Protein AF-L1J1X3-F1 (afdb_monomer_lite)

Sequence (248 aa):
MASVHILGHIYGARGVGSIWTNYLLRAGGGQALWCRWEIVVEDNLRWTKEHGTIYEDGEMLRDQHGNAALSEVGQTQCCECSPGGLAVWSHPVDVKYRTTSLTGWPSMLFEVWSQDGGGRNEIVGYAVCHIPAAPGFHEIEVPIWRPLASQGERGWWRRMSKSLSGWFLGIWPRLNDDGSSATRTFTTAAKNVLYNPINFTKERSAIETVGTGSLMVKLSVITRGFDKYGPGTNLAVEEAWRKQQGEL

Structure (mmCIF, N/CA/C/O backbone):
data_AF-L1J1X3-F1
#
_entry.id   AF-L1J1X3-F1
#
loop_
_atom_site.group_PDB
_atom_site.id
_atom_site.type_symbol
_atom_site.label_atom_id
_atom_site.label_alt_id
_atom_site.label_comp_id
_atom_site.label_asym_id
_atom_site.label_entity_id
_atom_site.label_seq_id
_atom_site.pdbx_PDB_ins_code
_atom_site.Cartn_x
_atom_site.Cartn_y
_atom_site.Cartn_z
_atom_site.occupancy
_atom_site.B_iso_or_equiv
_atom_site.auth_seq_id
_atom_site.auth_comp_id
_atom_site.auth_asym_id
_atom_site.auth_atom_id
_atom_site.pdbx_PDB_model_num
ATOM 1 N N . MET A 1 1 ? -12.830 -0.668 23.744 1.00 70.31 1 MET A N 1
ATOM 2 C CA . MET A 1 1 ? -12.079 0.030 22.683 1.00 70.31 1 MET A CA 1
ATOM 3 C C . MET A 1 1 ? -12.192 -0.786 21.413 1.00 70.31 1 MET A C 1
ATOM 5 O O . MET A 1 1 ? -12.218 -2.008 21.532 1.00 70.31 1 MET A O 1
ATOM 9 N N . ALA A 1 2 ? -12.326 -0.144 20.255 1.00 83.12 2 ALA A N 1
ATOM 10 C CA . ALA A 1 2 ? -12.330 -0.854 18.981 1.00 83.12 2 ALA A CA 1
ATOM 11 C C . ALA A 1 2 ? -10.892 -1.184 18.555 1.00 83.12 2 ALA A C 1
ATOM 13 O O . ALA A 1 2 ? -9.953 -0.478 18.925 1.00 83.12 2 ALA A O 1
ATOM 14 N N . SER A 1 3 ? -10.705 -2.266 17.804 1.00 85.75 3 SER A N 1
ATOM 15 C CA . SER A 1 3 ? -9.396 -2.646 17.263 1.00 85.75 3 SER A CA 1
ATOM 16 C C . SER A 1 3 ? -9.518 -3.302 15.899 1.00 85.75 3 SER A C 1
ATOM 18 O O . SER A 1 3 ? -10.388 -4.157 15.711 1.00 85.75 3 SER A O 1
ATOM 20 N N . VAL A 1 4 ? -8.626 -2.944 14.983 1.00 88.38 4 VAL A N 1
ATOM 21 C CA . VAL A 1 4 ? -8.496 -3.543 13.654 1.00 88.38 4 VAL A CA 1
ATOM 22 C C . VAL A 1 4 ? -7.208 -4.343 13.626 1.00 88.38 4 VAL A C 1
ATOM 24 O O . VAL A 1 4 ? -6.146 -3.823 13.961 1.00 88.38 4 VAL A O 1
ATOM 27 N N . HIS A 1 5 ? -7.295 -5.599 13.221 1.00 89.00 5 HIS A N 1
ATOM 28 C CA . HIS A 1 5 ? -6.140 -6.432 12.930 1.00 89.00 5 HIS A CA 1
ATOM 29 C C . HIS A 1 5 ? -6.108 -6.694 11.429 1.00 89.00 5 HIS A C 1
ATOM 31 O O . HIS A 1 5 ? -7.090 -7.164 10.855 1.00 89.00 5 HIS A O 1
ATOM 37 N N . ILE A 1 6 ? -5.003 -6.316 10.803 1.00 90.75 6 ILE A N 1
ATOM 38 C CA . ILE A 1 6 ? -4.759 -6.425 9.372 1.00 90.75 6 ILE A CA 1
ATOM 39 C C . ILE A 1 6 ? -3.721 -7.519 9.200 1.00 90.75 6 ILE A C 1
ATOM 41 O O . ILE A 1 6 ? -2.575 -7.353 9.609 1.00 90.75 6 ILE A O 1
ATOM 45 N N . LEU A 1 7 ? -4.140 -8.628 8.610 1.00 90.38 7 LEU A N 1
ATOM 46 C CA . LEU A 1 7 ? -3.295 -9.769 8.291 1.00 90.38 7 LEU A CA 1
ATOM 47 C C . LEU A 1 7 ? -3.269 -9.956 6.783 1.00 90.38 7 LEU A C 1
ATOM 49 O O . LEU A 1 7 ? -4.232 -9.609 6.108 1.00 90.38 7 LEU A O 1
ATOM 53 N N . GLY A 1 8 ? -2.225 -10.557 6.235 1.00 90.94 8 GLY A N 1
ATOM 54 C CA . GLY A 1 8 ? -2.221 -10.931 4.830 1.00 90.94 8 GLY A CA 1
ATOM 55 C C . GLY A 1 8 ? -0.843 -10.898 4.213 1.00 90.94 8 GLY A C 1
ATOM 56 O O . GLY A 1 8 ? 0.162 -11.140 4.878 1.00 90.94 8 GLY A O 1
ATOM 57 N N . HIS A 1 9 ? -0.810 -10.633 2.915 1.00 92.31 9 HIS A N 1
ATOM 58 C CA . HIS A 1 9 ? 0.432 -10.497 2.183 1.00 92.31 9 HIS A CA 1
ATOM 59 C C . HIS A 1 9 ? 0.280 -9.608 0.949 1.00 92.31 9 HIS A C 1
ATOM 61 O O . HIS A 1 9 ? -0.766 -9.551 0.295 1.00 92.31 9 HIS A O 1
ATOM 67 N N . ILE A 1 10 ? 1.379 -8.953 0.595 1.00 94.19 10 ILE A N 1
ATOM 68 C CA . ILE A 1 10 ? 1.552 -8.284 -0.689 1.00 94.19 10 ILE A CA 1
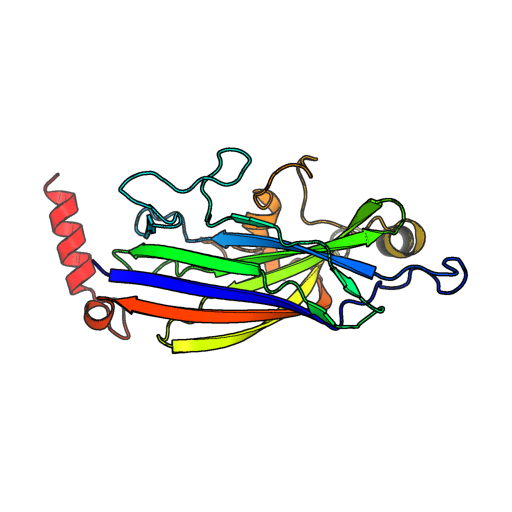ATOM 69 C C . ILE A 1 10 ? 1.966 -9.372 -1.678 1.00 94.19 10 ILE A C 1
ATOM 71 O O . ILE A 1 10 ? 3.090 -9.876 -1.632 1.00 94.19 10 ILE A O 1
ATOM 75 N N . TYR A 1 11 ? 1.029 -9.785 -2.530 1.00 94.50 11 TYR A N 1
ATOM 76 C CA . TYR A 1 11 ? 1.219 -10.921 -3.429 1.00 94.50 11 TYR A CA 1
ATOM 77 C C . TYR A 1 11 ? 2.249 -10.607 -4.510 1.00 94.50 11 TYR A C 1
ATOM 79 O O . TYR A 1 11 ? 3.182 -11.383 -4.716 1.00 94.50 11 TYR A O 1
ATOM 87 N N . GLY A 1 12 ? 2.121 -9.451 -5.158 1.00 93.50 12 GLY A N 1
ATOM 88 C CA . GLY A 1 12 ? 2.991 -9.099 -6.270 1.00 93.50 12 GLY A CA 1
ATOM 89 C C . GLY A 1 12 ? 2.513 -7.902 -7.074 1.00 93.50 12 GLY A C 1
ATOM 90 O O . GLY A 1 12 ? 1.504 -7.282 -6.742 1.00 93.50 12 GLY A O 1
ATOM 91 N N . ALA A 1 13 ? 3.216 -7.609 -8.163 1.00 92.06 13 ALA A N 1
ATOM 92 C CA . ALA A 1 13 ? 2.837 -6.585 -9.132 1.00 92.06 13 ALA A CA 1
ATOM 93 C C . ALA A 1 13 ? 2.824 -7.166 -10.549 1.00 92.06 13 ALA A C 1
ATOM 95 O O . ALA A 1 13 ? 3.666 -7.994 -10.894 1.00 92.06 13 ALA A O 1
ATOM 96 N N . ARG A 1 14 ? 1.862 -6.734 -11.369 1.00 89.81 14 ARG A N 1
ATOM 97 C CA . ARG A 1 14 ? 1.662 -7.192 -12.752 1.00 89.81 14 ARG A CA 1
ATOM 98 C C . ARG A 1 14 ? 1.452 -6.024 -13.701 1.00 89.81 14 ARG A C 1
ATOM 100 O O . ARG A 1 14 ? 1.046 -4.937 -13.284 1.00 89.81 14 ARG A O 1
ATOM 107 N N . GLY A 1 15 ? 1.696 -6.254 -14.991 1.00 81.00 15 GLY A N 1
ATOM 108 C CA . GLY A 1 15 ? 1.529 -5.219 -16.017 1.00 81.00 15 GLY A CA 1
ATOM 109 C C . GLY A 1 15 ? 2.501 -4.049 -15.855 1.00 81.00 15 GLY A C 1
ATOM 110 O O . GLY A 1 15 ? 2.394 -3.064 -16.574 1.00 81.00 15 GLY A O 1
ATOM 111 N N . VAL A 1 16 ? 3.455 -4.181 -14.930 1.00 73.00 16 VAL A N 1
ATOM 112 C CA . VAL A 1 16 ? 4.576 -3.277 -14.737 1.00 73.00 16 VAL A CA 1
ATOM 113 C C . VAL A 1 16 ? 5.605 -3.636 -15.799 1.00 73.00 16 VAL A C 1
ATOM 115 O O . VAL A 1 16 ? 6.433 -4.524 -15.623 1.00 73.00 16 VAL A O 1
ATOM 118 N N . GLY A 1 17 ? 5.479 -3.008 -16.961 1.00 60.19 17 GLY A N 1
ATOM 119 C CA . GLY A 1 17 ? 6.517 -3.035 -17.982 1.00 60.19 17 GLY A CA 1
ATOM 120 C C . GLY A 1 17 ? 7.437 -1.840 -17.791 1.00 60.19 17 GLY A C 1
ATOM 121 O O . GLY A 1 17 ? 6.960 -0.737 -17.513 1.00 60.19 17 GLY A O 1
ATOM 122 N N . SER A 1 18 ? 8.749 -2.024 -17.968 1.00 52.31 18 SER A N 1
ATOM 123 C CA . SER A 1 18 ? 9.609 -0.876 -18.248 1.00 52.31 18 SER A CA 1
ATOM 124 C C . SER A 1 18 ? 8.990 -0.134 -19.435 1.00 52.31 18 SER A C 1
ATOM 126 O O . SER A 1 18 ? 8.735 -0.701 -20.501 1.00 52.31 18 SER A O 1
ATOM 128 N N . ILE A 1 19 ? 8.655 1.136 -19.231 1.00 50.12 19 ILE A N 1
ATOM 129 C CA . ILE A 1 19 ? 8.256 2.019 -20.320 1.00 50.12 19 ILE A CA 1
ATOM 130 C C . ILE A 1 19 ? 9.569 2.335 -21.058 1.00 50.12 19 ILE A C 1
ATOM 132 O O . ILE A 1 19 ? 10.177 3.380 -20.862 1.00 50.12 19 ILE A O 1
ATOM 136 N N . TRP A 1 20 ? 9.994 1.373 -21.888 1.00 49.28 20 TRP A N 1
ATOM 137 C CA . TRP A 1 20 ? 10.947 1.496 -22.995 1.00 49.28 20 TRP A CA 1
ATOM 138 C C . TRP A 1 20 ? 12.454 1.569 -22.694 1.00 49.28 20 TRP A C 1
ATOM 140 O O . TRP A 1 20 ? 13.165 2.324 -23.358 1.00 49.28 20 TRP A O 1
ATOM 150 N N . THR A 1 21 ? 13.009 0.706 -21.835 1.00 44.12 21 THR A N 1
ATOM 151 C CA . THR A 1 21 ? 14.427 0.327 -22.023 1.00 44.12 21 THR A CA 1
ATOM 152 C C . THR A 1 21 ? 14.524 -0.602 -23.233 1.00 44.12 21 THR A C 1
ATOM 154 O O . THR A 1 21 ? 14.168 -1.773 -23.174 1.00 44.12 21 THR A O 1
ATOM 157 N N . ASN A 1 22 ? 14.932 -0.029 -24.367 1.00 36.94 22 ASN A N 1
ATOM 158 C CA . ASN A 1 22 ? 15.085 -0.673 -25.670 1.00 36.94 22 ASN A CA 1
ATOM 159 C C . ASN A 1 22 ? 15.497 -2.157 -25.609 1.00 36.94 22 ASN A C 1
ATOM 161 O O . ASN A 1 22 ? 16.601 -2.494 -25.176 1.00 36.94 22 ASN A O 1
ATOM 165 N N . TYR A 1 23 ? 14.665 -2.999 -26.229 1.00 40.75 23 TYR A N 1
ATOM 166 C CA . TYR A 1 23 ? 14.980 -4.362 -26.681 1.00 40.75 23 TYR A CA 1
ATOM 167 C C . TYR A 1 23 ? 16.297 -4.464 -27.482 1.00 40.75 23 TYR A C 1
ATOM 169 O O . TYR A 1 23 ? 16.833 -5.553 -27.652 1.00 40.75 23 TYR A O 1
ATOM 177 N N . LEU A 1 24 ? 16.835 -3.342 -27.973 1.00 42.41 24 LEU A N 1
ATOM 178 C CA . LEU A 1 24 ? 18.033 -3.292 -28.812 1.00 42.41 24 LEU A CA 1
ATOM 179 C C . LEU A 1 24 ? 19.366 -3.243 -28.040 1.00 42.41 24 LEU A C 1
ATOM 181 O O . LEU A 1 24 ? 20.402 -3.453 -28.660 1.00 42.41 24 LEU A O 1
ATOM 185 N N . LEU A 1 25 ? 19.378 -2.989 -26.721 1.00 42.66 25 LEU A N 1
ATOM 186 C CA . LEU A 1 25 ? 20.628 -2.893 -25.934 1.00 42.66 25 LEU A CA 1
ATOM 187 C C . LEU A 1 25 ? 20.716 -3.844 -24.730 1.00 42.66 25 LEU A C 1
ATOM 189 O O . LEU A 1 25 ? 21.766 -3.918 -24.096 1.00 42.66 25 LEU A O 1
ATOM 193 N N . ARG A 1 26 ? 19.663 -4.612 -24.426 1.00 43.22 26 ARG A N 1
ATOM 194 C CA . ARG A 1 26 ? 19.716 -5.691 -23.428 1.00 43.22 26 ARG A CA 1
ATOM 195 C C . ARG A 1 26 ? 19.506 -7.045 -24.087 1.00 43.22 26 ARG A C 1
ATOM 197 O O . ARG A 1 26 ? 18.415 -7.607 -24.082 1.00 43.22 26 ARG A O 1
ATOM 204 N N . ALA A 1 27 ? 20.588 -7.582 -24.636 1.00 32.12 27 ALA A N 1
ATOM 205 C CA . ALA A 1 27 ? 20.709 -9.017 -24.833 1.00 32.12 27 ALA A CA 1
ATOM 206 C C . ALA A 1 27 ? 20.763 -9.683 -23.441 1.00 32.12 27 ALA A C 1
ATOM 208 O O . ALA A 1 27 ? 21.828 -9.792 -22.843 1.00 32.12 27 ALA A O 1
ATOM 209 N N . GLY A 1 28 ? 19.596 -10.057 -22.908 1.00 40.06 28 GLY A N 1
ATOM 210 C CA . GLY A 1 28 ? 19.438 -10.729 -21.614 1.00 40.06 28 GLY A CA 1
ATOM 211 C C . GLY A 1 28 ? 19.255 -9.774 -20.427 1.00 40.06 28 GLY A C 1
ATOM 212 O O . GLY A 1 28 ? 20.037 -8.851 -20.224 1.00 40.06 28 GLY A O 1
ATOM 213 N N . GLY A 1 29 ? 18.216 -9.993 -19.623 1.00 41.66 29 GLY A N 1
ATOM 214 C CA . GLY A 1 29 ? 18.034 -9.316 -18.335 1.00 41.66 29 GLY A CA 1
ATOM 215 C C . GLY A 1 29 ? 16.564 -9.065 -18.044 1.00 41.66 29 GLY A C 1
ATOM 216 O O . GLY A 1 29 ? 15.974 -8.155 -18.631 1.00 41.66 29 GLY A O 1
ATOM 217 N N . GLY A 1 30 ? 15.974 -9.875 -17.166 1.00 52.03 30 GLY A N 1
ATOM 218 C CA . GLY A 1 30 ? 14.625 -9.653 -16.670 1.00 52.03 30 GLY A CA 1
ATOM 219 C C . GLY A 1 30 ? 14.506 -8.326 -15.921 1.00 52.03 30 GLY A C 1
ATOM 220 O O . GLY A 1 30 ? 15.487 -7.631 -15.641 1.00 52.03 30 GLY A O 1
ATOM 221 N N . GLN A 1 31 ? 13.267 -7.944 -15.628 1.00 71.31 31 GLN A N 1
ATOM 222 C CA . GLN A 1 31 ? 12.976 -6.798 -14.780 1.00 71.31 31 GLN A CA 1
ATOM 223 C C . GLN A 1 31 ? 12.843 -7.309 -13.348 1.00 71.31 31 GLN A C 1
ATOM 225 O O . GLN A 1 31 ? 11.923 -8.071 -13.049 1.00 71.31 31 GLN A O 1
ATOM 230 N N . ALA A 1 32 ? 13.767 -6.925 -12.468 1.00 84.50 32 ALA A N 1
ATOM 231 C CA . ALA A 1 32 ? 13.687 -7.297 -11.065 1.00 84.50 32 ALA A CA 1
ATOM 232 C C . ALA A 1 32 ? 12.857 -6.254 -10.313 1.00 84.50 32 ALA A C 1
ATOM 234 O O . ALA A 1 32 ? 13.219 -5.085 -10.269 1.00 84.50 32 ALA A O 1
ATOM 235 N N . LEU A 1 33 ? 11.707 -6.643 -9.775 1.00 90.00 33 LEU A N 1
ATOM 236 C CA . LEU A 1 33 ? 10.790 -5.740 -9.089 1.00 90.00 33 LEU A CA 1
ATOM 237 C C . LEU A 1 33 ? 10.832 -5.965 -7.582 1.00 90.00 33 LEU A C 1
ATOM 239 O O . LEU A 1 33 ? 10.889 -7.102 -7.109 1.00 90.00 33 LEU A O 1
ATOM 243 N N . TRP A 1 34 ? 10.726 -4.880 -6.828 1.00 91.69 34 TRP A N 1
ATOM 244 C CA . TRP A 1 34 ? 10.510 -4.895 -5.385 1.00 91.69 34 TRP A CA 1
ATOM 245 C C . TRP A 1 34 ? 9.583 -3.750 -4.980 1.00 91.69 34 TRP A C 1
ATOM 247 O O . TRP A 1 34 ? 9.359 -2.808 -5.740 1.00 91.69 34 TRP A O 1
ATOM 257 N N . CYS A 1 35 ? 9.011 -3.836 -3.785 1.00 90.88 35 CYS A N 1
ATOM 258 C CA . CYS A 1 35 ? 8.081 -2.847 -3.269 1.00 90.88 35 CYS A CA 1
ATOM 259 C C . CYS A 1 35 ? 8.469 -2.431 -1.859 1.00 90.88 35 CYS A C 1
ATOM 261 O O . CYS A 1 35 ? 8.765 -3.264 -1.002 1.00 90.88 35 CYS A O 1
ATOM 263 N N . ARG A 1 36 ? 8.411 -1.129 -1.607 1.00 90.06 36 ARG A N 1
ATOM 264 C CA . ARG A 1 36 ? 8.345 -0.562 -0.264 1.00 90.06 36 ARG A CA 1
ATOM 265 C C . ARG A 1 36 ? 6.889 -0.296 0.081 1.00 90.06 36 ARG A C 1
ATOM 267 O O . ARG A 1 36 ? 6.108 0.069 -0.797 1.00 90.06 36 ARG A O 1
ATOM 274 N N . TRP A 1 37 ? 6.516 -0.506 1.332 1.00 90.38 37 TRP A N 1
ATOM 275 C CA . TRP A 1 37 ? 5.146 -0.315 1.780 1.00 90.38 37 TRP A CA 1
ATOM 276 C C . TRP A 1 37 ? 5.090 0.283 3.180 1.00 90.38 37 TRP A C 1
ATOM 278 O O . TRP A 1 37 ? 5.996 0.088 3.989 1.00 90.38 37 TRP A O 1
ATOM 288 N N . GLU A 1 38 ? 4.026 1.036 3.437 1.00 88.19 38 GLU A N 1
ATOM 289 C CA . GLU A 1 38 ? 3.754 1.677 4.719 1.00 88.19 38 GLU A CA 1
ATOM 290 C C . GLU A 1 38 ? 2.247 1.724 4.956 1.00 88.19 38 GLU A C 1
ATOM 292 O O . GLU A 1 38 ? 1.484 2.078 4.057 1.00 88.19 38 GLU A O 1
ATOM 297 N N . ILE A 1 39 ? 1.805 1.382 6.163 1.00 88.38 39 ILE A N 1
ATOM 298 C CA . ILE A 1 39 ? 0.437 1.620 6.613 1.00 88.38 39 ILE A CA 1
ATOM 299 C C . ILE A 1 39 ? 0.413 2.952 7.340 1.00 88.38 39 ILE A C 1
ATOM 301 O O . ILE A 1 39 ? 1.133 3.166 8.312 1.00 88.38 39 ILE A O 1
ATOM 305 N N . VAL A 1 40 ? -0.434 3.848 6.855 1.00 85.31 40 VAL A N 1
ATOM 306 C CA . VAL A 1 40 ? -0.610 5.181 7.409 1.00 85.31 40 VAL A CA 1
ATOM 307 C C . VAL A 1 40 ? -2.007 5.292 7.987 1.00 85.31 40 VAL A C 1
ATOM 309 O O . VAL A 1 40 ? -2.997 4.846 7.400 1.00 85.31 40 VAL A O 1
ATOM 312 N N . VAL A 1 41 ? -2.061 5.915 9.153 1.00 83.75 41 VAL A N 1
ATOM 313 C CA . VAL A 1 41 ? -3.281 6.263 9.864 1.00 83.75 41 VAL A CA 1
ATOM 314 C C . VAL A 1 41 ? -3.244 7.767 10.115 1.00 83.75 41 VAL A C 1
ATOM 316 O O . VAL A 1 41 ? -2.162 8.348 10.218 1.00 83.75 41 VAL A O 1
ATOM 319 N N . GLU A 1 42 ? -4.403 8.417 10.155 1.00 75.88 42 GLU A N 1
ATOM 320 C CA . GLU A 1 42 ? -4.469 9.860 10.397 1.00 75.88 42 GLU A CA 1
ATOM 321 C C . GLU A 1 42 ? -3.903 10.203 11.781 1.00 75.88 42 GLU A C 1
ATOM 323 O O . GLU A 1 42 ? -4.276 9.586 12.782 1.00 75.88 42 GLU A O 1
ATOM 328 N N . ASP A 1 43 ? -3.034 11.215 11.842 1.00 65.31 43 ASP A N 1
ATOM 329 C CA . ASP A 1 43 ? -2.383 11.669 13.075 1.00 65.31 43 ASP A CA 1
ATOM 330 C C . ASP A 1 43 ? -3.328 12.541 13.920 1.00 65.31 43 ASP A C 1
ATOM 332 O O . ASP A 1 43 ? -3.173 13.752 14.061 1.00 65.31 43 ASP A O 1
ATOM 336 N N . ASN A 1 44 ? -4.391 11.916 14.424 1.00 64.50 44 ASN A N 1
ATOM 337 C CA . ASN A 1 44 ? -5.419 12.551 15.248 1.00 64.50 44 ASN A CA 1
ATOM 338 C C . ASN A 1 44 ? -5.380 12.078 16.714 1.00 64.50 44 ASN A C 1
ATOM 340 O O . ASN A 1 44 ? -6.312 12.359 17.468 1.00 64.50 44 ASN A O 1
ATOM 344 N N . LEU A 1 45 ? -4.333 11.340 17.114 1.00 64.94 45 LEU A N 1
ATOM 345 C CA . LEU A 1 45 ? -4.174 10.682 18.425 1.00 64.94 45 LEU A CA 1
ATOM 346 C C . LEU A 1 45 ? -5.299 9.691 18.800 1.00 64.94 45 LEU A C 1
ATOM 348 O O . LEU A 1 45 ? -5.348 9.206 19.930 1.00 64.94 45 LEU A O 1
ATOM 352 N N . ARG A 1 46 ? -6.216 9.368 17.877 1.00 72.69 46 ARG A N 1
ATOM 353 C CA . ARG A 1 46 ? -7.333 8.433 18.125 1.00 72.69 46 ARG A CA 1
ATOM 354 C C . ARG A 1 46 ? -6.947 6.994 17.837 1.00 72.69 46 ARG A C 1
ATOM 356 O O . ARG A 1 46 ? -7.547 6.080 18.403 1.00 72.69 46 ARG A O 1
ATOM 363 N N . TRP A 1 47 ? -5.957 6.811 16.971 1.00 77.56 47 TRP A N 1
ATOM 364 C CA . TRP A 1 47 ? -5.412 5.520 16.599 1.00 77.56 47 TRP A CA 1
ATOM 365 C C . TRP A 1 47 ? -4.111 5.274 17.344 1.00 77.56 47 TRP A C 1
ATOM 367 O O . TRP A 1 47 ? -3.170 6.058 17.271 1.00 77.56 47 TRP A O 1
ATOM 377 N N . THR A 1 48 ? -4.059 4.159 18.058 1.00 77.50 48 THR A N 1
ATOM 378 C CA . THR A 1 48 ? -2.858 3.683 18.728 1.00 77.50 48 THR A CA 1
ATOM 379 C C . THR A 1 48 ? -2.452 2.353 18.122 1.00 77.50 48 THR A C 1
ATOM 381 O O . THR A 1 48 ? -3.256 1.432 17.968 1.00 77.50 48 THR A O 1
ATOM 384 N N . LYS A 1 49 ? -1.181 2.240 17.747 1.00 75.12 49 LYS A N 1
ATOM 385 C CA . LYS A 1 49 ? -0.609 0.962 17.340 1.00 75.12 49 LYS A CA 1
ATOM 386 C C . LYS A 1 49 ? -0.522 0.083 18.575 1.00 75.12 49 LYS A C 1
ATOM 388 O O . LYS A 1 49 ? 0.156 0.428 19.537 1.00 75.12 49 LYS A O 1
ATOM 393 N N . GLU A 1 50 ? -1.235 -1.034 18.557 1.00 69.31 50 GLU A N 1
ATOM 394 C CA . GLU A 1 50 ? -1.182 -1.959 19.679 1.00 69.31 50 GLU A CA 1
ATOM 395 C C . GLU A 1 50 ? -0.025 -2.908 19.499 1.00 69.31 50 GLU A C 1
ATOM 397 O O . GLU A 1 50 ? 0.803 -3.027 20.390 1.00 69.31 50 GLU A O 1
ATOM 402 N N . HIS A 1 51 ? -0.014 -3.647 18.397 1.00 54.06 51 HIS A N 1
ATOM 403 C CA . HIS A 1 51 ? 0.833 -4.816 18.236 1.00 54.06 51 HIS A CA 1
ATOM 404 C C . HIS A 1 51 ? 1.142 -4.950 16.751 1.00 54.06 51 HIS A C 1
ATOM 406 O O . HIS A 1 51 ? 0.251 -5.085 15.921 1.00 54.06 51 HIS A O 1
ATOM 412 N N . GLY A 1 52 ? 2.415 -4.886 16.415 1.00 49.28 52 GLY A N 1
ATOM 413 C CA . GLY A 1 52 ? 2.900 -5.245 15.095 1.00 49.28 52 GLY A CA 1
ATOM 414 C C . GLY A 1 52 ? 4.230 -5.941 15.241 1.00 49.28 52 GLY A C 1
ATOM 415 O O . GLY A 1 52 ? 5.057 -5.739 14.398 1.00 49.28 52 GLY A O 1
ATOM 416 N N . THR A 1 53 ? 4.481 -6.658 16.331 1.00 49.19 53 THR A N 1
ATOM 417 C CA . THR A 1 53 ? 5.664 -7.492 16.548 1.00 49.19 53 THR A CA 1
ATOM 418 C C . THR A 1 53 ? 5.153 -8.752 17.201 1.00 49.19 53 THR A C 1
ATOM 420 O O . THR A 1 53 ? 4.443 -8.670 18.205 1.00 49.19 53 THR A O 1
ATOM 423 N N . ILE A 1 54 ? 5.465 -9.908 16.628 1.00 47.66 54 ILE A N 1
ATOM 424 C CA . ILE A 1 54 ? 5.267 -11.172 17.332 1.00 47.66 54 ILE A CA 1
ATOM 425 C C . ILE A 1 54 ? 6.065 -11.047 18.636 1.00 47.66 54 ILE A C 1
ATOM 427 O O . ILE A 1 54 ? 7.226 -10.643 18.606 1.00 47.66 54 ILE A O 1
ATOM 431 N N . TYR A 1 55 ? 5.425 -11.292 19.773 1.00 48.75 55 TYR A N 1
ATOM 432 C CA . TYR A 1 55 ? 6.129 -11.501 21.030 1.00 48.75 55 TYR A CA 1
ATOM 433 C C . TYR A 1 55 ? 6.148 -13.007 21.255 1.00 48.75 55 TYR A C 1
ATOM 435 O O . TYR A 1 55 ? 5.082 -13.623 21.285 1.00 48.75 55 TYR A O 1
ATOM 443 N N . GLU A 1 56 ? 7.331 -13.591 21.375 1.00 46.72 56 GLU A N 1
ATOM 444 C CA . GLU A 1 56 ? 7.502 -14.976 21.812 1.00 46.72 56 GLU A CA 1
ATOM 445 C C . GLU A 1 56 ? 8.020 -14.902 23.252 1.00 46.72 56 GLU A C 1
ATOM 447 O O . GLU A 1 56 ? 8.974 -14.179 23.529 1.00 46.72 56 GLU A O 1
ATOM 452 N N . ASP A 1 57 ? 7.299 -15.512 24.196 1.00 58.62 57 ASP A N 1
ATOM 453 C CA . ASP A 1 57 ? 7.639 -15.522 25.629 1.00 58.62 57 ASP A CA 1
ATOM 454 C C . ASP A 1 57 ? 7.893 -14.143 26.279 1.00 58.62 57 ASP A C 1
ATOM 456 O O . ASP A 1 57 ? 8.658 -14.000 27.229 1.00 58.62 57 ASP A O 1
ATOM 460 N N . GLY A 1 58 ? 7.202 -13.104 25.798 1.00 54.78 58 GLY A N 1
ATOM 461 C CA . GLY A 1 58 ? 7.308 -11.741 26.336 1.00 54.78 58 GLY A CA 1
ATOM 462 C C . GLY A 1 58 ? 8.474 -10.924 25.772 1.00 54.78 58 GLY A C 1
ATOM 463 O O . GLY A 1 58 ? 8.582 -9.736 26.084 1.00 54.78 58 GLY A O 1
ATOM 464 N N . GLU A 1 59 ? 9.289 -11.499 24.887 1.00 54.62 59 GLU A N 1
ATOM 465 C CA . GLU A 1 59 ? 10.327 -10.781 24.155 1.00 54.62 59 GLU A CA 1
ATOM 466 C C . GLU A 1 59 ? 9.842 -10.380 22.761 1.00 54.62 59 GLU A C 1
ATOM 468 O O . GLU A 1 59 ? 9.177 -11.136 22.055 1.00 54.62 59 GLU A O 1
ATOM 473 N N . MET A 1 60 ? 10.154 -9.145 22.362 1.00 55.81 60 MET A N 1
ATOM 474 C CA . MET A 1 60 ? 9.817 -8.645 21.032 1.00 55.81 60 MET A CA 1
ATOM 475 C C . MET A 1 60 ? 10.635 -9.421 20.003 1.00 55.81 60 MET A C 1
ATOM 477 O O . MET A 1 60 ? 11.862 -9.294 20.003 1.00 55.81 60 MET A O 1
ATOM 481 N N . LEU A 1 61 ? 9.981 -10.163 19.101 1.00 57.75 61 LEU A N 1
ATOM 482 C CA . LEU A 1 61 ? 10.694 -10.776 17.989 1.00 57.75 61 LEU A CA 1
ATOM 483 C C . LEU A 1 61 ? 11.342 -9.666 17.174 1.00 57.75 61 LEU A C 1
ATOM 485 O O . LEU A 1 61 ? 10.692 -8.704 16.739 1.00 57.75 61 LEU A O 1
ATOM 489 N N . ARG A 1 62 ? 12.653 -9.805 17.009 1.00 62.72 62 ARG A N 1
ATOM 490 C CA . ARG A 1 62 ? 13.473 -8.910 16.213 1.00 62.72 62 ARG A CA 1
ATOM 491 C C . ARG A 1 62 ? 13.902 -9.622 14.938 1.00 62.72 62 ARG A C 1
ATOM 493 O O . ARG A 1 62 ? 14.126 -10.829 14.945 1.00 62.72 62 ARG A O 1
ATOM 500 N N . ASP A 1 63 ? 14.009 -8.882 13.841 1.00 60.41 63 ASP A N 1
ATOM 501 C CA . ASP A 1 63 ? 14.705 -9.371 12.658 1.00 60.41 63 ASP A CA 1
ATOM 502 C C . ASP A 1 63 ? 16.183 -9.661 12.998 1.00 60.41 63 ASP A C 1
ATOM 504 O O . ASP A 1 63 ? 16.704 -9.251 14.038 1.00 60.41 63 ASP A O 1
ATOM 508 N N . GLN A 1 64 ? 16.894 -10.339 12.097 1.00 58.53 64 GLN A N 1
ATOM 509 C CA . GLN A 1 64 ? 18.338 -10.602 12.219 1.00 58.53 64 GLN A CA 1
ATOM 510 C C . GLN A 1 64 ? 19.212 -9.333 12.376 1.00 58.53 64 GLN A C 1
ATOM 512 O O . GLN A 1 64 ? 20.407 -9.438 12.630 1.00 58.53 64 GLN A O 1
ATOM 517 N N . HIS A 1 65 ? 18.628 -8.138 12.227 1.00 57.56 65 HIS A N 1
ATOM 518 C CA . HIS A 1 65 ? 19.268 -6.833 12.387 1.00 57.56 65 HIS A CA 1
ATOM 519 C C . HIS A 1 65 ? 18.799 -6.089 13.655 1.00 57.56 65 HIS A C 1
ATOM 521 O O . HIS A 1 65 ? 19.146 -4.923 13.839 1.00 57.56 65 HIS A O 1
ATOM 527 N N . GLY A 1 66 ? 18.016 -6.727 14.533 1.00 59.84 66 GLY A N 1
ATOM 528 C CA . GLY A 1 66 ? 17.557 -6.148 15.794 1.00 59.84 66 GLY A CA 1
ATOM 529 C C . GLY A 1 66 ? 16.326 -5.234 15.699 1.00 59.84 66 GLY A C 1
ATOM 530 O O . GLY A 1 66 ? 15.942 -4.652 16.714 1.00 59.84 66 GLY A O 1
ATOM 531 N N . ASN A 1 67 ? 15.680 -5.095 14.540 1.00 60.44 67 ASN A N 1
ATOM 532 C CA . ASN A 1 67 ? 14.455 -4.299 14.382 1.00 60.44 67 ASN A CA 1
ATOM 533 C C . ASN A 1 67 ? 13.219 -5.120 14.740 1.00 60.44 67 ASN A C 1
ATOM 535 O O . ASN A 1 67 ? 13.248 -6.333 14.622 1.00 60.44 67 ASN A O 1
ATOM 539 N N . ALA A 1 68 ? 12.114 -4.470 15.100 1.00 61.06 68 ALA A N 1
ATOM 540 C CA . ALA A 1 68 ? 10.794 -5.097 15.203 1.00 61.06 68 ALA A CA 1
ATOM 541 C C . ALA A 1 68 ? 10.505 -6.031 14.000 1.00 61.06 68 ALA A C 1
ATOM 543 O O . ALA A 1 68 ? 10.538 -5.577 12.857 1.00 61.06 68 ALA A O 1
ATOM 544 N N . ALA A 1 69 ? 10.265 -7.328 14.252 1.00 53.53 69 ALA A N 1
ATOM 545 C CA . ALA A 1 69 ? 10.132 -8.360 13.208 1.00 53.53 69 ALA A CA 1
ATOM 546 C C . ALA A 1 69 ? 8.934 -8.143 12.274 1.00 53.53 69 ALA A C 1
ATOM 548 O O . ALA A 1 69 ? 8.933 -8.595 11.132 1.00 53.53 69 ALA A O 1
ATOM 549 N N . LEU A 1 70 ? 7.924 -7.432 12.757 1.00 61.84 70 LEU A N 1
ATOM 550 C CA . LEU A 1 70 ? 6.821 -6.926 11.966 1.00 61.84 70 LEU A CA 1
ATOM 551 C C . LEU A 1 70 ? 6.775 -5.410 12.217 1.00 61.84 70 LEU A C 1
ATOM 553 O O . LEU A 1 70 ? 7.228 -4.902 13.246 1.00 61.84 70 LEU A O 1
ATOM 557 N N . SER A 1 71 ? 6.340 -4.642 11.235 1.00 67.69 71 SER A N 1
ATOM 558 C CA . SER A 1 71 ? 6.315 -3.187 11.325 1.00 67.69 71 SER A CA 1
ATOM 559 C C . SER A 1 71 ? 5.220 -2.671 10.405 1.00 67.69 71 SER A C 1
ATOM 561 O O . SER A 1 71 ? 4.785 -3.371 9.497 1.00 67.69 71 SER A O 1
ATOM 563 N N . GLU A 1 72 ? 4.752 -1.448 10.643 1.00 77.06 72 GLU A N 1
ATOM 564 C CA . GLU A 1 72 ? 3.823 -0.793 9.715 1.00 77.06 72 GLU A CA 1
ATOM 565 C C . GLU A 1 72 ? 4.528 -0.289 8.456 1.00 77.06 72 GLU A C 1
ATOM 567 O O . GLU A 1 72 ? 3.860 0.153 7.535 1.00 77.06 72 GLU A O 1
ATOM 572 N N . VAL A 1 73 ? 5.860 -0.380 8.420 1.00 83.50 73 VAL A N 1
ATOM 573 C CA . VAL A 1 73 ? 6.713 -0.115 7.260 1.00 83.50 73 VAL A CA 1
ATOM 574 C C . VAL A 1 73 ? 7.501 -1.366 6.902 1.00 83.50 73 VAL A C 1
ATOM 576 O O . VAL A 1 73 ? 7.993 -2.070 7.787 1.00 83.50 73 VAL A O 1
ATOM 579 N N . GLY A 1 74 ? 7.695 -1.618 5.614 1.00 83.12 74 GLY A N 1
ATOM 580 C CA . GLY A 1 74 ? 8.464 -2.768 5.167 1.00 83.12 74 GLY A CA 1
ATOM 581 C C . GLY A 1 74 ? 8.940 -2.670 3.727 1.00 83.12 74 GLY A C 1
ATOM 582 O O . GLY A 1 74 ? 8.584 -1.769 2.967 1.00 83.12 74 GLY A O 1
ATOM 583 N N . GLN A 1 75 ? 9.779 -3.634 3.359 1.00 87.56 75 GLN A N 1
ATOM 584 C CA . GLN A 1 75 ? 10.296 -3.795 2.008 1.00 87.56 75 GLN A CA 1
ATOM 585 C C . GLN A 1 75 ? 10.220 -5.268 1.612 1.00 87.56 75 GLN A C 1
ATOM 587 O O . GLN A 1 75 ? 10.602 -6.148 2.384 1.00 87.56 75 GLN A O 1
ATOM 592 N N . THR A 1 76 ? 9.732 -5.537 0.404 1.00 89.88 76 THR A N 1
ATOM 593 C CA . THR A 1 76 ? 9.671 -6.888 -0.151 1.00 89.88 76 THR A CA 1
ATOM 594 C C . THR A 1 76 ? 11.032 -7.342 -0.673 1.00 89.88 76 THR A C 1
ATOM 596 O O . THR A 1 76 ? 11.942 -6.545 -0.910 1.00 89.88 76 THR A O 1
ATOM 599 N N . GLN A 1 77 ? 11.150 -8.645 -0.926 1.00 88.81 77 GLN A N 1
ATOM 600 C CA . GLN A 1 77 ? 12.255 -9.180 -1.715 1.00 88.81 77 GLN A CA 1
ATOM 601 C C . GLN A 1 77 ? 12.237 -8.636 -3.152 1.00 88.81 77 GLN A C 1
ATOM 603 O O . GLN A 1 77 ? 11.191 -8.218 -3.659 1.00 88.81 77 GLN A O 1
ATOM 608 N N . CYS A 1 78 ? 13.395 -8.689 -3.807 1.00 89.19 78 CYS A N 1
ATOM 609 C CA . CYS A 1 78 ? 13.524 -8.422 -5.234 1.00 89.19 78 CYS A CA 1
ATOM 610 C C . CYS A 1 78 ? 13.191 -9.694 -6.022 1.00 89.19 78 CYS A C 1
ATOM 612 O O . CYS A 1 78 ? 13.716 -10.763 -5.718 1.00 89.19 78 CYS A O 1
ATOM 614 N N . CYS A 1 79 ? 12.293 -9.591 -6.999 1.00 88.50 79 CYS A N 1
ATOM 615 C CA . CYS A 1 79 ? 11.833 -10.711 -7.815 1.00 88.50 79 CYS A CA 1
ATOM 616 C C . CYS A 1 79 ? 12.050 -10.396 -9.292 1.00 88.50 79 CYS A C 1
ATOM 618 O O . CYS A 1 79 ? 11.494 -9.426 -9.803 1.00 88.50 79 CYS A O 1
ATOM 620 N N . GLU A 1 80 ? 12.840 -11.219 -9.977 1.00 85.62 80 GLU A N 1
ATOM 621 C CA . GLU A 1 80 ? 13.017 -11.121 -11.422 1.00 85.62 80 GLU A CA 1
ATOM 622 C C . GLU A 1 80 ? 11.799 -11.690 -12.154 1.00 85.62 80 GLU A C 1
ATOM 624 O O . GLU A 1 80 ? 11.371 -12.818 -11.911 1.00 85.62 80 GLU A O 1
ATOM 629 N N . CYS A 1 81 ? 11.233 -10.894 -13.055 1.00 80.38 81 CYS A N 1
ATOM 630 C CA . CYS A 1 81 ? 10.097 -11.276 -13.880 1.00 80.38 81 CYS A CA 1
ATOM 631 C C . CYS A 1 81 ? 10.326 -10.870 -15.342 1.00 80.38 81 CYS A C 1
ATOM 633 O O . CYS A 1 81 ? 11.143 -9.997 -15.660 1.00 80.38 81 CYS A O 1
ATOM 635 N N . SER A 1 82 ? 9.597 -11.512 -16.258 1.00 78.62 82 SER A N 1
ATOM 636 C CA . SER A 1 82 ? 9.543 -11.057 -17.647 1.00 78.62 82 SER A CA 1
ATOM 637 C C . SER A 1 82 ? 8.907 -9.662 -17.716 1.00 78.62 82 SER A C 1
ATOM 639 O O . SER A 1 82 ? 7.993 -9.391 -16.936 1.00 78.62 82 SER A O 1
ATOM 641 N N . PRO A 1 83 ? 9.295 -8.796 -18.668 1.00 72.94 83 PRO A N 1
ATOM 642 C CA . PRO A 1 83 ? 8.671 -7.483 -18.833 1.00 72.94 83 PRO A CA 1
ATOM 643 C C . PRO A 1 83 ? 7.140 -7.570 -18.919 1.00 72.94 83 PRO A C 1
ATOM 645 O O . PRO A 1 83 ? 6.605 -8.351 -19.706 1.00 72.94 83 PRO A O 1
ATOM 648 N N . GLY A 1 84 ? 6.431 -6.798 -18.087 1.00 73.88 84 GLY A N 1
ATOM 649 C CA . GLY A 1 84 ? 4.962 -6.821 -18.006 1.00 73.88 84 GLY A CA 1
ATOM 650 C C . GLY A 1 84 ? 4.361 -8.074 -17.350 1.00 73.88 84 GLY A C 1
ATOM 651 O O . GLY A 1 84 ? 3.142 -8.150 -17.181 1.00 73.88 84 GLY A O 1
ATOM 652 N N . GLY A 1 85 ? 5.199 -9.037 -16.960 1.00 82.81 85 GLY A N 1
ATOM 653 C CA . GLY A 1 85 ? 4.817 -10.238 -16.231 1.00 82.81 85 GLY A CA 1
ATOM 654 C C . GLY A 1 85 ? 4.421 -9.955 -14.783 1.00 82.81 85 GLY A C 1
ATOM 655 O O . GLY A 1 85 ? 4.389 -8.813 -14.325 1.00 82.81 85 GLY A O 1
ATOM 656 N N . LEU A 1 86 ? 4.088 -11.024 -14.064 1.00 88.94 86 LEU A N 1
ATOM 657 C CA . LEU A 1 86 ? 3.789 -10.978 -12.637 1.00 88.94 86 LEU A CA 1
ATOM 658 C C . LEU A 1 86 ? 5.084 -11.189 -11.842 1.00 88.94 86 LEU A C 1
ATOM 660 O O . LEU A 1 86 ? 5.669 -12.269 -11.899 1.00 88.94 86 LEU A O 1
ATOM 664 N N . ALA A 1 87 ? 5.502 -10.185 -11.075 1.00 90.81 87 ALA A N 1
ATOM 665 C CA . ALA A 1 87 ? 6.509 -10.347 -10.033 1.00 90.81 87 ALA A CA 1
ATOM 666 C C . ALA A 1 87 ? 5.827 -10.808 -8.745 1.00 90.81 87 ALA A C 1
ATOM 668 O O . ALA A 1 87 ? 4.954 -10.108 -8.234 1.00 90.81 87 ALA A O 1
ATOM 669 N N . VAL A 1 88 ? 6.221 -11.973 -8.226 1.00 93.56 88 VAL A N 1
ATOM 670 C CA . VAL A 1 88 ? 5.634 -12.570 -7.018 1.00 93.56 88 VAL A CA 1
ATOM 671 C C . VAL A 1 88 ? 6.554 -12.321 -5.826 1.00 93.56 88 VAL A C 1
ATOM 673 O O . VAL A 1 88 ? 7.705 -12.757 -5.805 1.00 93.56 88 VAL A O 1
ATOM 676 N N . TRP A 1 89 ? 6.034 -11.641 -4.807 1.00 93.44 89 TRP A N 1
ATOM 677 C CA . TRP A 1 89 ? 6.756 -11.385 -3.560 1.00 93.44 89 TRP A CA 1
ATOM 678 C C . TRP A 1 89 ? 6.231 -12.214 -2.399 1.00 93.44 89 TRP A C 1
ATOM 680 O O . TRP A 1 89 ? 7.032 -12.669 -1.589 1.00 93.44 89 TRP A O 1
ATOM 690 N N . SER A 1 90 ? 4.908 -12.393 -2.307 1.00 91.75 90 SER A N 1
ATOM 691 C CA . SER A 1 90 ? 4.244 -13.057 -1.175 1.00 91.75 90 SER A CA 1
ATOM 692 C C . SER A 1 90 ? 4.715 -12.530 0.190 1.00 91.75 90 SER A C 1
ATOM 694 O O . SER A 1 90 ? 4.931 -13.294 1.128 1.00 91.75 90 SER A O 1
ATOM 696 N N . HIS A 1 91 ? 4.912 -11.213 0.296 1.00 90.19 91 HIS A N 1
ATOM 697 C CA . HIS A 1 91 ? 5.498 -10.592 1.482 1.00 90.19 91 HIS A CA 1
ATOM 698 C C . HIS A 1 91 ? 4.456 -10.453 2.601 1.00 90.19 91 HIS A C 1
ATOM 700 O O . HIS A 1 91 ? 3.413 -9.848 2.344 1.00 90.19 91 HIS A O 1
ATOM 706 N N . PRO A 1 92 ? 4.703 -10.979 3.814 1.00 90.31 92 PRO A N 1
ATOM 707 C CA . PRO A 1 92 ? 3.712 -10.994 4.885 1.00 90.31 92 PRO A CA 1
ATOM 708 C C . PRO A 1 92 ? 3.430 -9.592 5.435 1.00 90.31 92 PRO A C 1
ATOM 710 O O . PRO A 1 92 ? 4.323 -8.752 5.526 1.00 90.31 92 PRO A O 1
ATOM 713 N N . VAL A 1 93 ? 2.180 -9.363 5.834 1.00 87.69 93 VAL A N 1
ATOM 714 C CA . VAL A 1 93 ? 1.713 -8.145 6.505 1.00 87.69 93 VAL A CA 1
ATOM 715 C C . VAL A 1 93 ? 0.914 -8.560 7.734 1.00 87.69 93 VAL A C 1
ATOM 717 O O . VAL A 1 93 ? -0.037 -9.333 7.623 1.00 87.69 93 VAL A O 1
ATOM 720 N N . ASP A 1 94 ? 1.291 -8.038 8.897 1.00 87.88 94 ASP A N 1
ATOM 721 C CA . ASP A 1 94 ? 0.576 -8.251 10.155 1.00 87.88 94 ASP A CA 1
ATOM 722 C C . ASP A 1 94 ? 0.730 -7.014 11.049 1.00 87.88 94 ASP A C 1
ATOM 724 O O . ASP A 1 94 ? 1.812 -6.717 11.562 1.00 87.88 94 ASP A O 1
ATOM 728 N N . VAL A 1 95 ? -0.362 -6.256 11.179 1.00 86.12 95 VAL A N 1
ATOM 729 C CA . VAL A 1 95 ? -0.416 -5.028 11.977 1.00 86.12 95 VAL A CA 1
ATOM 730 C C . VAL A 1 95 ? -1.760 -4.916 12.689 1.00 86.12 95 VAL A C 1
ATOM 732 O O . VAL A 1 95 ? -2.824 -5.072 12.087 1.00 86.12 95 VAL A O 1
ATOM 735 N N . LYS A 1 96 ? -1.732 -4.581 13.981 1.00 86.56 96 LYS A N 1
ATOM 736 C CA . LYS A 1 96 ? -2.921 -4.344 14.798 1.00 86.56 96 LYS A CA 1
ATOM 737 C C . LYS A 1 96 ? -2.959 -2.922 15.340 1.00 86.56 96 LYS A C 1
ATOM 739 O O . LYS A 1 96 ? -2.080 -2.488 16.090 1.00 86.56 96 LYS A O 1
ATOM 744 N N . TYR A 1 97 ? -4.061 -2.250 15.048 1.00 85.94 97 TYR A N 1
ATOM 745 C CA . TYR A 1 97 ? -4.389 -0.936 15.573 1.00 85.94 97 TYR A CA 1
ATOM 746 C C . TYR A 1 97 ? -5.554 -1.012 16.555 1.00 85.94 97 TYR A C 1
ATOM 748 O O . TYR A 1 97 ? -6.487 -1.801 16.401 1.00 85.94 97 TYR A O 1
ATOM 756 N N . ARG A 1 98 ? -5.525 -0.144 17.556 1.00 85.38 98 ARG A N 1
ATOM 757 C CA . ARG A 1 98 ? -6.646 0.181 18.431 1.00 85.38 98 ARG A CA 1
ATOM 758 C C . ARG A 1 98 ? -7.096 1.589 18.111 1.00 85.38 98 ARG A C 1
ATOM 760 O O . ARG A 1 98 ? -6.290 2.453 17.789 1.00 85.38 98 ARG A O 1
ATOM 767 N N . THR A 1 99 ? -8.397 1.806 18.188 1.00 83.88 99 THR A N 1
ATOM 768 C CA . THR A 1 99 ? -8.975 3.114 17.928 1.00 83.88 99 THR A CA 1
ATOM 769 C C . THR A 1 99 ? -10.137 3.415 18.854 1.00 83.88 99 THR A C 1
ATOM 771 O O . THR A 1 99 ? -10.832 2.522 19.360 1.00 83.88 99 THR A O 1
ATOM 774 N N . THR A 1 100 ? -10.340 4.706 19.076 1.00 79.38 100 THR A N 1
ATOM 775 C CA . THR A 1 100 ? -11.529 5.268 19.715 1.00 79.38 100 THR A CA 1
ATOM 776 C C . THR A 1 100 ? -12.513 5.866 18.711 1.00 79.38 100 THR A C 1
ATOM 778 O O . THR A 1 100 ? -13.607 6.242 19.127 1.00 79.38 100 THR A O 1
ATOM 781 N N . SER A 1 101 ? -12.172 5.935 17.416 1.00 76.00 101 SER A N 1
ATOM 782 C CA . SER A 1 101 ? -12.996 6.560 16.372 1.00 76.00 101 SER A CA 1
ATOM 783 C C . SER A 1 101 ? -12.890 5.861 15.009 1.00 76.00 101 SER A C 1
ATOM 785 O O . SER A 1 101 ? -11.918 5.171 14.713 1.00 76.00 101 SER A O 1
ATOM 787 N N . LEU A 1 102 ? -13.899 6.070 14.160 1.00 77.56 102 LEU A N 1
ATOM 788 C CA . LEU A 1 102 ? -13.900 5.641 12.757 1.00 77.56 102 LEU A CA 1
ATOM 789 C C . LEU A 1 102 ? -13.143 6.609 11.833 1.00 77.56 102 LEU A C 1
ATOM 791 O O . LEU A 1 102 ? -12.755 6.226 10.731 1.00 77.56 102 LEU A O 1
ATOM 795 N N . THR A 1 103 ? -12.943 7.861 12.258 1.00 80.75 103 THR A N 1
ATOM 796 C CA . THR A 1 103 ? -12.236 8.876 11.462 1.00 80.75 103 THR A CA 1
ATOM 797 C C . THR A 1 103 ? -10.758 8.529 11.347 1.00 80.75 103 THR A C 1
ATOM 799 O O . THR A 1 103 ? -10.148 8.150 12.350 1.00 80.75 103 THR A O 1
ATOM 802 N N . GLY A 1 104 ? -10.169 8.706 10.166 1.00 78.00 104 GLY A N 1
ATOM 803 C CA . GLY A 1 104 ? -8.745 8.444 9.967 1.00 78.00 104 GLY A CA 1
ATOM 804 C C . GLY A 1 104 ? -8.406 6.987 9.681 1.00 78.00 104 GLY A C 1
ATOM 805 O O . GLY A 1 104 ? -7.346 6.521 10.079 1.00 78.00 104 GLY A O 1
ATOM 806 N N . TRP A 1 105 ? -9.320 6.262 9.034 1.00 86.44 105 TRP A N 1
ATOM 807 C CA . TRP A 1 105 ? -9.179 4.838 8.732 1.00 86.44 105 TRP A CA 1
ATOM 808 C C . TRP A 1 105 ? -7.838 4.498 8.041 1.00 86.44 105 TRP A C 1
ATOM 810 O O . TRP A 1 105 ? -7.393 5.247 7.157 1.00 86.44 105 TRP A O 1
ATOM 820 N N . PRO A 1 106 ? -7.187 3.375 8.408 1.00 89.56 106 PRO A N 1
ATOM 821 C CA . PRO A 1 106 ? -5.867 3.025 7.905 1.00 89.56 106 PRO A CA 1
ATOM 822 C C . PRO A 1 106 ? -5.848 2.812 6.388 1.00 89.56 106 PRO A C 1
ATOM 824 O O . PRO A 1 106 ? -6.782 2.280 5.777 1.00 89.56 106 PRO A O 1
ATOM 827 N N . SER A 1 107 ? -4.745 3.224 5.775 1.00 90.81 107 SER A N 1
ATOM 828 C CA . SER A 1 107 ? -4.492 3.107 4.340 1.00 90.81 107 SER A CA 1
ATOM 829 C C . SER A 1 107 ? -3.084 2.586 4.101 1.00 90.81 107 SER A C 1
ATOM 831 O O . SER A 1 107 ? -2.169 2.920 4.845 1.00 90.81 107 SER A O 1
ATOM 833 N N . MET A 1 108 ? -2.901 1.775 3.065 1.00 91.38 108 MET A N 1
ATOM 834 C CA . MET A 1 108 ? -1.589 1.290 2.652 1.00 91.38 108 MET A CA 1
ATOM 835 C C . MET A 1 108 ? -1.056 2.134 1.501 1.00 91.38 108 MET A C 1
ATOM 837 O O . MET A 1 108 ? -1.763 2.386 0.521 1.00 91.38 108 MET A O 1
ATOM 841 N N . LEU A 1 109 ? 0.196 2.548 1.625 1.00 91.69 109 LEU A N 1
ATOM 842 C CA . LEU A 1 109 ? 0.973 3.228 0.604 1.00 91.69 109 LEU A CA 1
ATOM 843 C C . LEU A 1 109 ? 2.015 2.247 0.075 1.00 91.69 109 LEU A C 1
ATOM 845 O O . LEU A 1 109 ? 2.614 1.486 0.836 1.00 91.69 109 LEU A O 1
ATOM 849 N N . PHE A 1 110 ? 2.238 2.288 -1.232 1.00 91.88 110 PHE A N 1
ATOM 850 C CA . PHE A 1 110 ? 3.168 1.422 -1.938 1.00 91.88 110 PHE A CA 1
ATOM 851 C C . PHE A 1 110 ? 4.063 2.237 -2.864 1.00 91.88 110 PHE A C 1
ATOM 853 O O . PHE A 1 110 ? 3.612 3.140 -3.570 1.00 91.88 110 PHE A O 1
ATOM 860 N N . GLU A 1 111 ? 5.332 1.868 -2.873 1.00 90.38 111 GLU A N 1
ATOM 861 C CA . GLU A 1 111 ? 6.395 2.409 -3.705 1.00 90.38 111 GLU A CA 1
ATOM 862 C C . GLU A 1 111 ? 6.984 1.229 -4.471 1.00 90.38 111 GLU A C 1
ATOM 864 O O . GLU A 1 111 ? 7.653 0.376 -3.886 1.00 90.38 111 GLU A O 1
ATOM 869 N N . VAL A 1 112 ? 6.697 1.139 -5.769 1.00 89.88 112 VAL A N 1
ATOM 870 C CA . VAL A 1 112 ? 7.164 0.029 -6.605 1.00 89.88 112 VAL A CA 1
ATOM 871 C C . VAL A 1 112 ? 8.434 0.450 -7.323 1.00 89.88 112 VAL A C 1
ATOM 873 O O . VAL A 1 112 ? 8.483 1.488 -7.987 1.00 89.88 112 VAL A O 1
ATOM 876 N N . TRP A 1 113 ? 9.458 -0.384 -7.208 1.00 87.31 113 TRP A N 1
ATOM 877 C CA . TRP A 1 113 ? 10.792 -0.143 -7.725 1.00 87.31 113 TRP A CA 1
ATOM 878 C C . TRP A 1 113 ? 11.207 -1.260 -8.674 1.00 87.31 113 TRP A C 1
ATOM 880 O O . TRP A 1 113 ? 10.861 -2.428 -8.499 1.00 87.31 113 TRP A O 1
ATOM 890 N N . SER A 1 114 ? 11.971 -0.873 -9.684 1.00 84.81 114 SER A N 1
ATOM 891 C CA . SER A 1 114 ? 12.609 -1.748 -10.650 1.00 84.81 114 SER A CA 1
ATOM 892 C C . SER A 1 114 ? 14.111 -1.681 -10.441 1.00 84.81 114 SER A C 1
ATOM 894 O O . SER A 1 114 ? 14.687 -0.598 -10.386 1.00 84.81 114 SER A O 1
ATOM 896 N N . GLN A 1 115 ? 14.742 -2.838 -10.335 1.00 83.06 115 GLN A N 1
ATOM 897 C CA . GLN A 1 115 ? 16.176 -2.992 -10.266 1.00 83.06 115 GLN A CA 1
ATOM 898 C C . GLN A 1 115 ? 16.691 -3.535 -11.596 1.00 83.06 115 GLN A C 1
ATOM 900 O O . GLN A 1 115 ? 16.225 -4.543 -12.129 1.00 83.06 115 GLN A O 1
ATOM 905 N N . ASP A 1 116 ? 17.671 -2.830 -12.133 1.00 74.31 116 ASP A N 1
ATOM 906 C CA . ASP A 1 116 ? 18.395 -3.222 -13.325 1.00 74.31 116 ASP A CA 1
ATOM 907 C C . ASP A 1 116 ? 19.430 -4.313 -13.033 1.00 74.31 116 ASP A C 1
ATOM 909 O O . ASP A 1 116 ? 19.941 -4.406 -11.921 1.00 74.31 116 ASP A O 1
ATOM 913 N N . GLY A 1 117 ? 19.851 -5.066 -14.058 1.00 68.19 117 GLY A N 1
ATOM 914 C CA . GLY A 1 117 ? 20.931 -6.059 -13.922 1.00 68.19 117 GLY A CA 1
ATOM 915 C C . GLY A 1 117 ? 22.271 -5.472 -13.442 1.00 68.19 117 GLY A C 1
ATOM 916 O O . GLY A 1 117 ? 23.119 -6.195 -12.936 1.00 68.19 117 GLY A O 1
ATOM 917 N N . GLY A 1 118 ? 22.450 -4.149 -13.549 1.00 69.25 118 GLY A N 1
ATOM 918 C CA . GLY A 1 118 ? 23.573 -3.404 -12.962 1.00 69.25 118 GLY A CA 1
ATOM 919 C C . GLY A 1 118 ? 23.330 -2.897 -11.532 1.00 69.25 118 GLY A C 1
ATOM 920 O O . GLY A 1 118 ? 24.058 -2.019 -11.077 1.00 69.25 118 GLY A O 1
ATOM 921 N N . GLY A 1 119 ? 22.276 -3.358 -10.855 1.00 71.38 119 GLY A N 1
ATOM 922 C CA . GLY A 1 119 ? 21.931 -3.005 -9.474 1.00 71.38 119 GLY A CA 1
ATOM 923 C C . GLY A 1 119 ? 21.297 -1.623 -9.277 1.00 71.38 119 GLY A C 1
ATOM 924 O O . GLY A 1 119 ? 21.004 -1.251 -8.142 1.00 71.38 119 GLY A O 1
ATOM 925 N N . ARG A 1 120 ? 21.072 -0.854 -10.351 1.00 73.12 120 ARG A N 1
ATOM 926 C CA . ARG A 1 120 ? 20.444 0.477 -10.282 1.00 73.12 120 ARG A CA 1
ATOM 927 C C . ARG A 1 120 ? 18.951 0.351 -9.997 1.00 73.12 120 ARG A C 1
ATOM 929 O O . ARG A 1 120 ? 18.280 -0.430 -10.660 1.00 73.12 120 ARG A O 1
ATOM 936 N N . ASN A 1 121 ? 18.451 1.148 -9.052 1.00 79.25 121 ASN A N 1
ATOM 937 C CA . ASN A 1 121 ? 17.038 1.185 -8.679 1.00 79.25 121 ASN A CA 1
ATOM 938 C C . ASN A 1 121 ? 16.332 2.392 -9.309 1.00 79.25 121 ASN A C 1
ATOM 940 O O . ASN A 1 121 ? 16.727 3.545 -9.108 1.00 79.25 121 ASN A O 1
ATOM 944 N N . GLU A 1 122 ? 15.252 2.120 -10.025 1.00 77.50 122 GLU A N 1
ATOM 945 C CA . GLU A 1 122 ? 14.383 3.095 -10.670 1.00 77.50 122 GLU A CA 1
ATOM 946 C C . GLU A 1 122 ? 12.964 2.959 -10.120 1.00 77.50 122 GLU A C 1
ATOM 948 O O . GLU A 1 122 ? 12.459 1.852 -9.935 1.00 77.50 122 GLU A O 1
ATOM 953 N N . ILE A 1 123 ? 12.309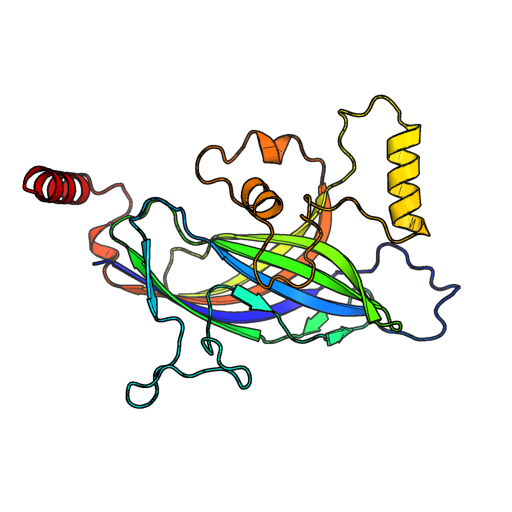 4.085 -9.845 1.00 80.56 123 ILE A N 1
ATOM 954 C CA . ILE A 1 123 ? 10.926 4.059 -9.387 1.00 80.56 123 ILE A CA 1
ATOM 955 C C . ILE A 1 123 ? 9.983 3.803 -10.565 1.00 80.56 123 ILE A C 1
ATOM 957 O O . ILE A 1 123 ? 10.006 4.510 -11.572 1.00 80.56 123 ILE A O 1
ATOM 961 N N . VAL A 1 124 ? 9.130 2.793 -10.423 1.00 83.19 124 VAL A N 1
ATOM 962 C CA . VAL A 1 124 ? 8.084 2.453 -11.397 1.00 83.19 124 VAL A CA 1
ATOM 963 C C . VAL A 1 124 ? 6.865 3.348 -11.194 1.00 83.19 124 VAL A C 1
ATOM 965 O O . VAL A 1 124 ? 6.253 3.831 -12.153 1.00 83.19 124 VAL A O 1
ATOM 968 N N . GLY A 1 125 ? 6.496 3.546 -9.931 1.00 84.69 125 GLY A N 1
ATOM 969 C CA . GLY A 1 125 ? 5.344 4.335 -9.540 1.00 84.69 125 GLY A CA 1
ATOM 970 C C . GLY A 1 125 ? 4.924 4.076 -8.101 1.00 84.69 125 GLY A C 1
ATOM 971 O O . GLY A 1 125 ? 5.527 3.287 -7.373 1.00 84.69 125 GLY A O 1
ATOM 972 N N . TYR A 1 126 ? 3.853 4.753 -7.725 1.00 88.75 126 TYR A N 1
ATOM 973 C CA . TYR A 1 126 ? 3.238 4.736 -6.414 1.00 88.75 126 TYR A CA 1
ATOM 974 C C . TYR A 1 126 ? 1.850 4.108 -6.505 1.00 88.75 126 TYR A C 1
ATOM 976 O O . TYR A 1 126 ? 1.179 4.177 -7.536 1.00 88.75 126 TYR A O 1
ATOM 984 N N . ALA A 1 127 ? 1.397 3.516 -5.413 1.00 90.50 127 ALA A N 1
ATOM 985 C CA . ALA A 1 127 ? 0.048 2.990 -5.276 1.00 90.50 127 ALA A CA 1
ATOM 986 C C . ALA A 1 127 ? -0.471 3.294 -3.869 1.00 90.50 127 ALA A C 1
ATOM 988 O O . ALA A 1 127 ? 0.294 3.354 -2.911 1.00 90.50 127 ALA A O 1
ATOM 989 N N . VAL A 1 128 ? -1.778 3.515 -3.747 1.00 91.19 128 VAL A N 1
ATOM 990 C CA . VAL A 1 128 ? -2.438 3.776 -2.462 1.00 91.19 128 VAL A CA 1
ATOM 991 C C . VAL A 1 128 ? -3.749 3.011 -2.443 1.00 91.19 128 VAL A C 1
ATOM 993 O O . VAL A 1 128 ? -4.518 3.096 -3.402 1.00 91.19 128 VAL A O 1
ATOM 996 N N . CYS A 1 129 ? -4.024 2.293 -1.357 1.00 91.56 129 CYS A N 1
ATOM 997 C CA . CYS A 1 129 ? -5.330 1.690 -1.127 1.00 91.56 129 CYS A CA 1
ATOM 998 C C . CYS A 1 129 ? -5.797 1.885 0.313 1.00 91.56 129 CYS A C 1
ATOM 1000 O O . CYS A 1 129 ? -5.035 1.724 1.265 1.00 91.56 129 CYS A O 1
ATOM 1002 N N . HIS A 1 130 ? -7.083 2.175 0.477 1.00 90.56 130 HIS A N 1
ATOM 1003 C CA . HIS A 1 130 ? -7.719 2.123 1.787 1.00 90.56 130 HIS A CA 1
ATOM 1004 C C . HIS A 1 130 ? -7.924 0.668 2.204 1.00 90.56 130 HIS A C 1
ATOM 1006 O O . HIS A 1 130 ? -8.281 -0.177 1.380 1.00 90.56 130 HIS A O 1
ATOM 1012 N N . ILE A 1 131 ? -7.714 0.377 3.486 1.00 91.38 131 ILE A N 1
ATOM 1013 C CA . ILE A 1 131 ? -7.984 -0.957 4.020 1.00 91.38 131 ILE A CA 1
ATOM 1014 C C . ILE A 1 131 ? -9.507 -1.165 4.049 1.00 91.38 131 ILE A C 1
ATOM 1016 O O . ILE A 1 131 ? -10.220 -0.267 4.496 1.00 91.38 131 ILE A O 1
ATOM 1020 N N . PRO A 1 132 ? -10.046 -2.311 3.601 1.00 90.56 132 PRO A N 1
ATOM 1021 C CA . PRO A 1 132 ? -11.480 -2.575 3.674 1.00 90.56 132 PRO A CA 1
ATOM 1022 C C . PRO A 1 132 ? -11.993 -2.486 5.114 1.00 90.56 132 PRO A C 1
ATOM 1024 O O . PRO A 1 132 ? -11.437 -3.102 6.018 1.00 90.56 132 PRO A O 1
ATOM 1027 N N . ALA A 1 133 ? -13.065 -1.722 5.333 1.00 86.62 133 ALA A N 1
ATOM 1028 C CA . ALA A 1 133 ? -13.664 -1.585 6.662 1.00 86.62 133 ALA A CA 1
ATOM 1029 C C . ALA A 1 133 ? -14.480 -2.820 7.079 1.00 86.62 133 ALA A C 1
ATOM 1031 O O . ALA A 1 133 ? -14.706 -3.051 8.266 1.00 86.62 133 ALA A O 1
ATOM 1032 N N . ALA A 1 134 ? -14.916 -3.617 6.101 1.00 85.81 134 ALA A N 1
ATOM 1033 C CA . ALA A 1 134 ? -15.644 -4.848 6.348 1.00 85.81 134 ALA A CA 1
ATOM 1034 C C . ALA A 1 134 ? -14.687 -5.954 6.827 1.00 85.81 134 ALA A C 1
ATOM 1036 O O . ALA A 1 134 ? -13.659 -6.185 6.180 1.00 85.81 134 ALA A O 1
ATOM 1037 N N . PRO A 1 135 ? -15.017 -6.678 7.911 1.00 87.56 135 PRO A N 1
ATOM 1038 C CA . PRO A 1 135 ? -14.242 -7.841 8.307 1.00 87.56 135 PRO A CA 1
ATOM 1039 C C . PRO A 1 135 ? -14.343 -8.944 7.249 1.00 87.56 135 PRO A C 1
ATOM 1041 O O . PRO A 1 135 ? -15.395 -9.136 6.639 1.00 87.56 135 PRO A O 1
ATOM 1044 N N . GLY A 1 136 ? -13.258 -9.685 7.052 1.00 86.94 136 GLY A N 1
ATOM 1045 C CA . GLY A 1 136 ? -13.191 -10.786 6.095 1.00 86.94 136 GLY A CA 1
ATOM 1046 C C . GLY A 1 136 ? -11.922 -10.777 5.255 1.00 86.94 136 GLY A C 1
ATOM 1047 O O . GLY A 1 136 ? -10.995 -10.007 5.503 1.00 86.94 136 GLY A O 1
ATOM 1048 N N . PHE A 1 137 ? -11.893 -11.668 4.267 1.00 91.81 137 PHE A N 1
ATOM 1049 C CA . PHE A 1 137 ? -10.801 -11.792 3.310 1.00 91.81 137 PHE A CA 1
ATOM 1050 C C . PHE A 1 137 ? -11.083 -10.960 2.059 1.00 91.81 137 PHE A C 1
ATOM 1052 O O . PHE A 1 137 ? -12.165 -11.045 1.480 1.00 91.81 137 PHE A O 1
ATOM 1059 N N . HIS A 1 138 ? -10.087 -10.189 1.638 1.00 93.19 138 HIS A N 1
ATOM 1060 C CA . HIS A 1 138 ? -10.168 -9.230 0.549 1.00 93.19 138 HIS A CA 1
ATOM 1061 C C . HIS A 1 138 ? -8.970 -9.394 -0.374 1.00 93.19 138 HIS A C 1
ATOM 1063 O O . HIS A 1 138 ? -7.820 -9.343 0.064 1.00 93.19 138 HIS A O 1
ATOM 1069 N N . GLU A 1 139 ? -9.241 -9.538 -1.665 1.00 95.88 139 GLU A N 1
ATOM 1070 C CA . GLU A 1 139 ? -8.230 -9.430 -2.711 1.00 95.88 139 GLU A CA 1
ATOM 1071 C C . GLU A 1 139 ? -8.384 -8.066 -3.375 1.00 95.88 139 GLU A C 1
ATOM 1073 O O . GLU A 1 139 ? -9.436 -7.743 -3.924 1.00 95.88 139 GLU A O 1
ATOM 1078 N N . ILE A 1 140 ? -7.347 -7.242 -3.271 1.00 95.25 140 ILE A N 1
ATOM 1079 C CA . ILE A 1 140 ? -7.363 -5.849 -3.696 1.00 95.25 140 ILE A CA 1
ATOM 1080 C C . ILE A 1 140 ? -6.351 -5.688 -4.822 1.00 95.25 140 ILE A C 1
ATOM 1082 O O . ILE A 1 140 ? -5.150 -5.905 -4.639 1.00 95.25 140 ILE A O 1
ATOM 1086 N N . GLU A 1 141 ? -6.842 -5.280 -5.987 1.00 95.81 141 GLU A N 1
ATOM 1087 C CA . GLU A 1 141 ? -6.006 -4.818 -7.085 1.00 95.81 141 GLU A CA 1
ATOM 1088 C C . GLU A 1 141 ? -5.848 -3.297 -6.993 1.00 95.81 141 GLU A C 1
ATOM 1090 O O . GLU A 1 141 ? -6.810 -2.541 -7.130 1.00 95.81 141 GLU A O 1
ATOM 1095 N N . VAL A 1 142 ? -4.626 -2.844 -6.719 1.00 94.69 142 VAL A N 1
ATOM 1096 C CA . VAL A 1 142 ? -4.297 -1.436 -6.506 1.00 94.69 142 VAL A CA 1
ATOM 1097 C C . VAL A 1 142 ? -3.599 -0.891 -7.754 1.00 94.69 142 VAL A C 1
ATOM 1099 O O . VAL A 1 142 ? -2.537 -1.395 -8.126 1.00 94.69 142 VAL A O 1
ATOM 1102 N N . PRO A 1 143 ? -4.143 0.139 -8.423 1.00 92.50 143 PRO A N 1
ATOM 1103 C CA . PRO A 1 143 ? -3.511 0.712 -9.603 1.00 92.50 143 PRO A CA 1
ATOM 1104 C C . PRO A 1 143 ? -2.217 1.439 -9.228 1.00 92.50 143 PRO A C 1
ATOM 1106 O O . PRO A 1 143 ? -2.190 2.266 -8.314 1.00 92.50 143 PRO A O 1
ATOM 1109 N N . ILE A 1 144 ? -1.152 1.155 -9.974 1.00 90.75 144 ILE A N 1
ATOM 1110 C CA . ILE A 1 144 ? 0.141 1.824 -9.846 1.00 90.75 144 ILE A CA 1
ATOM 1111 C C . ILE A 1 144 ? 0.160 2.997 -10.815 1.00 90.75 144 ILE A C 1
ATOM 1113 O O . ILE A 1 144 ? -0.128 2.840 -12.004 1.00 90.75 144 ILE A O 1
ATOM 1117 N N . TRP A 1 145 ? 0.537 4.167 -10.321 1.00 86.62 145 TRP A N 1
ATOM 1118 C CA . TRP A 1 145 ? 0.601 5.395 -11.097 1.00 86.62 145 TRP A CA 1
ATOM 1119 C C . TRP A 1 145 ? 1.892 6.156 -10.824 1.00 86.62 145 TRP A C 1
ATOM 1121 O O . TRP A 1 145 ? 2.526 6.009 -9.785 1.00 86.62 145 TRP A O 1
ATOM 1131 N N . ARG A 1 146 ? 2.291 7.010 -11.760 1.00 82.44 146 ARG A N 1
ATOM 1132 C CA . ARG A 1 146 ? 3.457 7.887 -11.609 1.00 82.44 146 ARG A CA 1
ATOM 1133 C C . ARG A 1 146 ? 3.124 9.310 -12.055 1.00 82.44 146 ARG A C 1
ATOM 1135 O O . ARG A 1 146 ? 2.307 9.467 -12.967 1.00 82.44 146 ARG A O 1
ATOM 1142 N N . PRO A 1 147 ? 3.721 10.343 -11.437 1.00 78.56 147 PRO A N 1
ATOM 1143 C CA . PRO A 1 147 ? 3.492 11.720 -11.846 1.00 78.56 147 PRO A CA 1
ATOM 1144 C C . PRO A 1 147 ? 4.110 11.999 -13.223 1.00 78.56 147 PRO A C 1
ATOM 1146 O O . PRO A 1 147 ? 5.218 11.566 -13.542 1.00 78.56 147 PRO A O 1
ATOM 1149 N N . LEU A 1 148 ? 3.391 12.763 -14.035 1.00 71.44 148 LEU A N 1
ATOM 1150 C CA . LEU A 1 148 ? 3.888 13.407 -15.243 1.00 71.44 148 LEU A CA 1
ATOM 1151 C C . LEU A 1 148 ? 4.384 14.817 -14.893 1.00 71.44 148 LEU A C 1
ATOM 1153 O O . LEU A 1 148 ? 3.973 15.422 -13.903 1.00 71.44 148 LEU A O 1
ATOM 1157 N N . ALA A 1 149 ? 5.279 15.369 -15.712 1.00 61.06 149 ALA A N 1
ATOM 1158 C CA . ALA A 1 149 ? 5.746 16.741 -15.523 1.00 61.06 149 ALA A CA 1
ATOM 1159 C C . ALA A 1 149 ? 4.574 17.747 -15.671 1.00 61.06 149 ALA A C 1
ATOM 1161 O O . ALA A 1 149 ? 3.989 17.870 -16.748 1.00 61.06 149 ALA A O 1
ATOM 1162 N N . SER A 1 150 ? 4.245 18.454 -14.580 1.00 54.38 150 SER A N 1
ATOM 1163 C CA . SER A 1 150 ? 3.079 19.351 -14.428 1.00 54.38 150 SER A CA 1
ATOM 1164 C C . SER A 1 150 ? 2.996 20.504 -15.453 1.00 54.38 150 SER A C 1
ATOM 1166 O O . SER A 1 150 ? 4.012 21.016 -15.926 1.00 54.38 150 SER A O 1
ATOM 1168 N N . GLN A 1 151 ? 1.761 20.947 -15.748 1.00 47.06 151 GLN A N 1
ATOM 1169 C CA . GLN A 1 151 ? 1.398 22.052 -16.655 1.00 47.06 151 GLN A CA 1
ATOM 1170 C C . GLN A 1 151 ? 1.823 23.463 -16.196 1.00 47.06 151 GLN A C 1
ATOM 1172 O O . GLN A 1 151 ? 1.713 24.410 -16.972 1.00 47.06 151 GLN A O 1
ATOM 1177 N N . GLY A 1 152 ? 2.335 23.642 -14.973 1.00 51.62 152 GLY A N 1
ATOM 1178 C CA . GLY A 1 152 ? 2.813 24.954 -14.502 1.00 51.62 152 GLY A CA 1
ATOM 1179 C C . GLY A 1 152 ? 4.089 25.457 -15.201 1.00 51.62 152 GLY A C 1
ATOM 1180 O O . GLY A 1 152 ? 4.451 26.629 -15.083 1.00 51.62 152 GLY A O 1
ATOM 1181 N N . GLU A 1 153 ? 4.786 24.592 -15.941 1.00 49.91 153 GLU A N 1
ATOM 1182 C CA . GLU A 1 153 ? 6.026 24.928 -16.638 1.00 49.91 153 GLU A CA 1
ATOM 1183 C C . GLU A 1 153 ? 5.733 25.402 -18.068 1.00 49.91 153 GLU A C 1
ATOM 1185 O O . GLU A 1 153 ? 5.420 24.611 -18.958 1.00 49.91 153 GLU A O 1
ATOM 1190 N N . ARG A 1 154 ? 5.855 26.716 -18.303 1.00 49.44 154 ARG A N 1
ATOM 1191 C CA . ARG A 1 154 ? 5.708 27.347 -19.626 1.00 49.44 154 ARG A CA 1
ATOM 1192 C C . ARG A 1 154 ? 6.786 26.842 -20.589 1.00 49.44 154 ARG A C 1
ATOM 1194 O O . ARG A 1 154 ? 7.850 27.439 -20.718 1.00 49.44 154 ARG A O 1
ATOM 1201 N N . GLY A 1 155 ? 6.517 25.733 -21.262 1.00 57.91 155 GLY A N 1
ATOM 1202 C CA . GLY A 1 155 ? 7.347 25.245 -22.353 1.00 57.91 155 GLY A CA 1
ATOM 1203 C C . GLY A 1 155 ? 7.115 23.772 -22.637 1.00 57.91 155 GLY A C 1
ATOM 1204 O O . GLY A 1 155 ? 7.655 22.912 -21.943 1.00 57.91 155 GLY A O 1
ATOM 1205 N N . TRP A 1 156 ? 6.390 23.484 -23.721 1.00 55.78 156 TRP A N 1
ATOM 1206 C CA . TRP A 1 156 ? 6.284 22.143 -24.307 1.00 55.78 156 TRP A CA 1
ATOM 1207 C C . TRP A 1 156 ? 7.657 21.452 -24.403 1.00 55.78 156 TRP A C 1
ATOM 1209 O O . TRP A 1 156 ? 7.797 20.303 -23.996 1.00 55.78 156 TRP A O 1
ATOM 1219 N N . TRP A 1 157 ? 8.701 22.185 -24.804 1.00 55.97 157 TRP A N 1
ATOM 1220 C CA . TRP A 1 157 ? 10.075 21.683 -24.887 1.00 55.97 157 TRP A CA 1
ATOM 1221 C C . TRP A 1 157 ? 10.649 21.159 -23.563 1.00 55.97 157 TRP A C 1
ATOM 1223 O O . TRP A 1 157 ? 11.435 20.221 -23.600 1.00 55.97 157 TRP A O 1
ATOM 1233 N N . ARG A 1 158 ? 10.252 21.695 -22.396 1.00 60.91 158 ARG A N 1
ATOM 1234 C CA . ARG A 1 158 ? 10.727 21.220 -21.081 1.00 60.91 158 ARG A CA 1
ATOM 1235 C C . ARG A 1 158 ? 9.968 19.985 -20.592 1.00 60.91 158 ARG A C 1
ATOM 1237 O O . ARG A 1 158 ? 10.563 19.097 -19.989 1.00 60.91 158 ARG A O 1
ATOM 1244 N N . ARG A 1 159 ? 8.672 19.879 -20.912 1.00 57.59 159 ARG A N 1
ATOM 1245 C CA . ARG A 1 159 ? 7.905 18.626 -20.760 1.00 57.59 159 ARG A CA 1
ATOM 1246 C C . ARG A 1 159 ? 8.470 17.539 -21.659 1.00 57.59 159 ARG A C 1
ATOM 1248 O O . ARG A 1 159 ? 8.676 16.420 -21.197 1.00 57.59 159 ARG A O 1
ATOM 1255 N N . MET A 1 160 ? 8.752 17.877 -22.913 1.00 57.06 160 MET A N 1
ATOM 1256 C CA . MET A 1 160 ? 9.353 16.955 -23.860 1.00 57.06 160 MET A CA 1
ATOM 1257 C C . MET A 1 160 ? 10.760 16.567 -23.416 1.00 57.06 160 MET A C 1
ATOM 1259 O O . MET A 1 160 ? 11.047 15.385 -23.401 1.00 57.06 160 MET A O 1
ATOM 1263 N N . SER A 1 161 ? 11.601 17.496 -22.953 1.00 59.91 161 SER A N 1
ATOM 1264 C CA . SER A 1 161 ? 12.947 17.159 -22.478 1.00 59.91 161 SER A CA 1
ATOM 1265 C C . SER A 1 161 ? 12.943 16.307 -21.209 1.00 59.91 161 SER A C 1
ATOM 1267 O O . SER A 1 161 ? 13.756 15.399 -21.125 1.00 59.91 161 SER A O 1
ATOM 1269 N N . LYS A 1 162 ? 12.017 16.524 -20.262 1.00 61.69 162 LYS A N 1
ATOM 1270 C CA . LYS A 1 162 ? 11.848 15.660 -19.075 1.00 61.69 162 LYS A CA 1
ATOM 1271 C C . LYS A 1 162 ? 11.260 14.291 -19.417 1.00 61.69 162 LYS A C 1
ATOM 1273 O O . LYS A 1 162 ? 11.652 13.280 -18.847 1.00 61.69 162 LYS A O 1
ATOM 1278 N N . SER A 1 163 ? 10.328 14.250 -20.366 1.00 56.94 163 SER A N 1
ATOM 1279 C CA . SER A 1 163 ? 9.788 12.988 -20.876 1.00 56.94 163 SER A CA 1
ATOM 1280 C C . SER A 1 163 ? 10.865 12.221 -21.642 1.00 56.94 163 SER A C 1
ATOM 1282 O O . SER A 1 163 ? 11.001 11.024 -21.442 1.00 56.94 163 SER A O 1
ATOM 1284 N N . LEU A 1 164 ? 11.689 12.912 -22.437 1.00 55.38 164 LEU A N 1
ATOM 1285 C CA . LEU A 1 164 ? 12.854 12.364 -23.130 1.00 55.38 164 LEU A CA 1
ATOM 1286 C C . LEU A 1 164 ? 13.958 11.964 -22.146 1.00 55.38 164 LEU A C 1
ATOM 1288 O O . LEU A 1 164 ? 14.574 10.933 -22.346 1.00 55.38 164 LEU A O 1
ATOM 1292 N N . SER A 1 165 ? 14.209 12.701 -21.061 1.00 60.00 165 SER A N 1
ATOM 1293 C CA . SER A 1 165 ? 15.190 12.294 -20.047 1.00 60.00 165 SER A CA 1
ATOM 1294 C C . SER A 1 165 ? 14.713 11.084 -19.250 1.00 60.00 165 SER A C 1
ATOM 1296 O O . SER A 1 165 ? 15.515 10.210 -18.948 1.00 60.00 165 SER A O 1
ATOM 1298 N N . GLY A 1 166 ? 13.417 10.982 -18.945 1.00 56.06 166 GLY A N 1
ATOM 1299 C CA . GLY A 1 166 ? 12.834 9.744 -18.425 1.00 56.06 166 GLY A CA 1
ATOM 1300 C C . GLY A 1 166 ? 13.009 8.596 -19.418 1.00 56.06 166 GLY A C 1
ATOM 1301 O O . GLY A 1 166 ? 13.465 7.520 -19.055 1.00 56.06 166 GLY A O 1
ATOM 1302 N N . TRP A 1 167 ? 12.743 8.866 -20.696 1.00 53.56 167 TRP A N 1
ATOM 1303 C CA . TRP A 1 167 ? 12.799 7.878 -21.771 1.00 53.56 167 TRP A CA 1
ATOM 1304 C C . TRP A 1 167 ? 14.222 7.413 -22.134 1.00 53.56 167 TRP A C 1
ATOM 1306 O O . TRP A 1 167 ? 14.411 6.247 -22.460 1.00 53.56 167 TRP A O 1
ATOM 1316 N N . PHE A 1 168 ? 15.230 8.285 -22.063 1.00 49.00 168 PHE A N 1
ATOM 1317 C CA . PHE A 1 168 ? 16.613 7.975 -22.453 1.00 49.00 168 PHE A CA 1
ATOM 1318 C C . PHE A 1 168 ? 17.549 7.733 -21.269 1.00 49.00 168 PHE A C 1
ATOM 1320 O O . PHE A 1 168 ? 18.517 6.989 -21.403 1.00 49.00 168 PHE A O 1
ATOM 1327 N N . LEU A 1 169 ? 17.300 8.377 -20.129 1.00 56.00 169 LEU A N 1
ATOM 1328 C CA . LEU A 1 169 ? 18.222 8.397 -18.990 1.00 56.00 169 LEU A CA 1
ATOM 1329 C C . LEU A 1 169 ? 17.634 7.741 -17.730 1.00 56.00 169 LEU A C 1
ATOM 1331 O O . LEU A 1 169 ? 18.340 7.663 -16.728 1.00 56.00 169 LEU A O 1
ATOM 1335 N N . GLY A 1 170 ? 16.367 7.299 -17.748 1.00 56.66 170 GLY A N 1
ATOM 1336 C CA . GLY A 1 170 ? 15.684 6.754 -16.563 1.00 56.66 170 GLY A CA 1
ATOM 1337 C C . GLY A 1 170 ? 15.427 7.802 -15.470 1.00 56.66 170 GLY A C 1
ATOM 13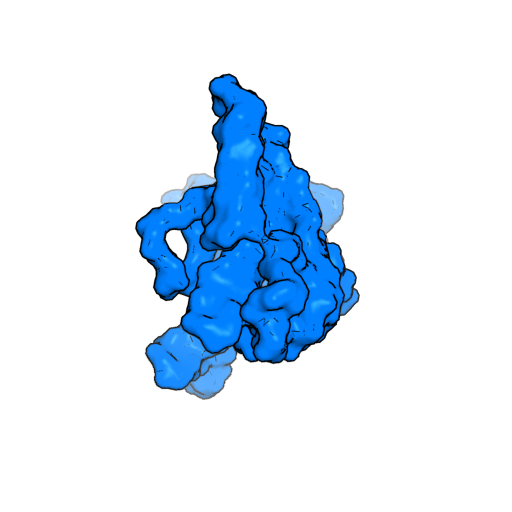38 O O . GLY A 1 170 ? 15.188 7.481 -14.306 1.00 56.66 170 GLY A O 1
ATOM 1339 N N . ILE A 1 171 ? 15.512 9.092 -15.819 1.00 63.34 171 ILE A N 1
ATOM 1340 C CA . ILE A 1 171 ? 15.308 10.210 -14.890 1.00 63.34 171 ILE A CA 1
ATOM 1341 C C . ILE A 1 171 ? 13.830 10.603 -14.937 1.00 63.34 171 ILE A C 1
ATOM 1343 O O . ILE A 1 171 ? 13.454 11.601 -15.560 1.00 63.34 171 ILE A O 1
ATOM 1347 N N . TRP A 1 172 ? 12.973 9.782 -14.326 1.00 67.31 172 TRP A N 1
ATOM 1348 C CA . TRP A 1 172 ? 11.553 10.106 -14.180 1.00 67.31 172 TRP A CA 1
ATOM 1349 C C . TRP A 1 172 ? 11.316 11.101 -13.041 1.00 67.31 172 TRP A C 1
ATOM 1351 O O . TRP A 1 172 ? 12.000 11.033 -12.015 1.00 67.31 172 TRP A O 1
ATOM 1361 N N . PRO A 1 173 ? 10.323 12.000 -13.181 1.00 64.12 173 PRO A N 1
ATOM 1362 C CA . PRO A 1 173 ? 9.845 12.806 -12.069 1.00 64.12 173 PRO A CA 1
ATOM 1363 C C . PRO A 1 173 ? 9.436 11.909 -10.898 1.00 64.12 173 PRO A C 1
ATOM 1365 O O . PRO A 1 173 ? 8.655 10.973 -11.064 1.00 64.12 173 PRO A O 1
ATOM 1368 N N . ARG A 1 174 ? 9.962 12.216 -9.715 1.00 69.25 174 ARG A N 1
ATOM 1369 C CA . ARG A 1 174 ? 9.594 11.561 -8.459 1.00 69.25 174 ARG A CA 1
ATOM 1370 C C . ARG A 1 174 ? 8.777 12.535 -7.625 1.00 69.25 174 ARG A C 1
ATOM 1372 O O . ARG A 1 174 ? 8.973 13.747 -7.730 1.00 69.25 174 ARG A O 1
ATOM 1379 N N . LEU A 1 175 ? 7.871 12.014 -6.805 1.00 67.81 175 LEU A N 1
ATOM 1380 C CA . LEU A 1 175 ? 7.380 12.795 -5.672 1.00 67.81 175 LEU A CA 1
ATOM 1381 C C . LEU A 1 175 ? 8.614 13.052 -4.795 1.00 67.81 175 LEU A C 1
ATOM 1383 O O . LEU A 1 175 ? 9.326 12.102 -4.496 1.00 67.81 175 LEU A O 1
ATOM 1387 N N . ASN A 1 176 ? 8.931 14.323 -4.532 1.00 58.75 176 ASN A N 1
ATOM 1388 C CA . ASN A 1 176 ? 10.230 14.763 -4.006 1.00 58.75 176 ASN A CA 1
ATOM 1389 C C . ASN A 1 176 ? 10.797 13.836 -2.912 1.00 58.75 176 ASN A C 1
ATOM 1391 O O . ASN A 1 176 ? 10.171 13.669 -1.868 1.00 58.75 176 ASN A O 1
ATOM 1395 N N . ASP A 1 177 ? 12.007 13.319 -3.139 1.00 52.66 177 ASP A N 1
ATOM 1396 C CA . ASP A 1 177 ? 12.835 12.668 -2.123 1.00 52.66 177 ASP A CA 1
ATOM 1397 C C . ASP A 1 177 ? 13.828 13.690 -1.552 1.00 52.66 177 ASP A C 1
ATOM 1399 O O . ASP A 1 177 ? 14.423 14.469 -2.297 1.00 52.66 177 ASP A O 1
ATOM 1403 N N . ASP A 1 178 ? 14.092 13.646 -0.249 1.00 40.91 178 ASP A N 1
ATOM 1404 C CA . ASP A 1 178 ? 15.175 14.385 0.422 1.00 40.91 178 ASP A CA 1
ATOM 1405 C C . ASP A 1 178 ? 16.562 13.723 0.238 1.00 40.91 178 A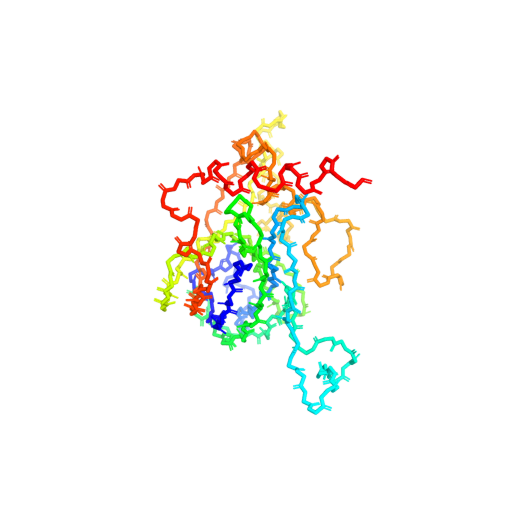SP A C 1
ATOM 1407 O O . ASP A 1 178 ? 17.497 13.952 1.001 1.00 40.91 178 ASP A O 1
ATOM 1411 N N . GLY A 1 179 ? 16.725 12.914 -0.815 1.00 43.44 179 GLY A N 1
ATOM 1412 C CA . GLY A 1 179 ? 17.986 12.252 -1.166 1.00 43.44 179 GLY A CA 1
ATOM 1413 C C . GLY A 1 179 ? 18.318 11.005 -0.339 1.00 43.44 179 GLY A C 1
ATOM 1414 O O . GLY A 1 179 ? 19.389 10.428 -0.523 1.00 43.44 179 GLY A O 1
ATOM 1415 N N . SER A 1 180 ? 17.414 10.538 0.528 1.00 44.09 180 SER A N 1
ATOM 1416 C CA . SER A 1 180 ? 17.649 9.385 1.404 1.00 44.09 180 SER A CA 1
ATOM 1417 C C . SER A 1 180 ? 16.985 8.094 0.891 1.00 44.09 180 SER A C 1
ATOM 1419 O O . SER A 1 180 ? 16.091 7.525 1.509 1.00 44.09 180 SER A O 1
ATOM 1421 N N . SER A 1 181 ? 17.463 7.534 -0.229 1.00 48.03 181 SER A N 1
ATOM 1422 C CA . SER A 1 181 ? 16.997 6.212 -0.713 1.00 48.03 181 SER A CA 1
ATOM 1423 C C . SER A 1 181 ? 17.219 5.056 0.285 1.00 48.03 181 SER A C 1
ATOM 1425 O O . SER A 1 181 ? 16.713 3.957 0.064 1.00 48.03 181 SER A O 1
ATOM 1427 N N . ALA A 1 182 ? 17.945 5.300 1.382 1.00 49.00 182 ALA A N 1
ATOM 1428 C CA . ALA A 1 182 ? 18.198 4.360 2.470 1.00 49.00 182 ALA A CA 1
ATOM 1429 C C . ALA A 1 182 ? 17.077 4.283 3.533 1.00 49.00 182 ALA A C 1
ATOM 1431 O O . ALA A 1 182 ? 17.085 3.360 4.347 1.00 49.00 182 ALA A O 1
ATOM 1432 N N . THR A 1 183 ? 16.118 5.215 3.552 1.00 54.03 183 THR A N 1
ATOM 1433 C CA . THR A 1 183 ? 15.052 5.237 4.570 1.00 54.03 183 THR A CA 1
ATOM 1434 C C . THR A 1 183 ? 13.969 4.198 4.240 1.00 54.03 183 THR A C 1
ATOM 1436 O O . THR A 1 183 ? 13.512 4.119 3.104 1.00 54.03 183 THR A O 1
ATOM 1439 N N . ARG A 1 184 ? 13.551 3.378 5.221 1.00 53.78 184 ARG A N 1
ATOM 1440 C CA . ARG A 1 184 ? 12.493 2.345 5.065 1.00 53.78 184 ARG A CA 1
ATOM 1441 C C . ARG A 1 184 ? 11.062 2.914 4.999 1.00 53.78 184 ARG A C 1
ATOM 1443 O O . ARG A 1 184 ? 10.133 2.176 4.694 1.00 53.78 184 ARG A O 1
ATOM 1450 N N . THR A 1 185 ? 10.907 4.200 5.286 1.00 58.09 185 THR A N 1
ATOM 1451 C CA . THR A 1 185 ? 9.645 4.953 5.343 1.00 58.09 185 THR A CA 1
ATOM 1452 C C . THR A 1 185 ? 9.475 5.772 4.065 1.00 58.09 185 THR A C 1
ATOM 1454 O O . THR A 1 185 ? 10.473 6.172 3.460 1.00 58.09 185 THR A O 1
ATOM 1457 N N . PHE A 1 186 ? 8.232 6.046 3.661 1.00 59.97 186 PHE A N 1
ATOM 1458 C CA . PHE A 1 186 ? 7.964 7.000 2.582 1.00 59.97 186 PHE A CA 1
ATOM 1459 C C . PHE A 1 186 ? 8.499 8.374 2.980 1.00 59.97 186 PHE A C 1
ATOM 1461 O O . PHE A 1 186 ? 8.446 8.760 4.152 1.00 59.97 186 PHE A O 1
ATOM 1468 N N . THR A 1 187 ? 8.994 9.146 2.015 1.00 60.00 187 THR A N 1
ATOM 1469 C CA . THR A 1 187 ? 9.414 10.517 2.310 1.00 60.00 187 THR A CA 1
ATOM 1470 C C . THR A 1 187 ? 8.201 11.337 2.738 1.00 60.00 187 THR A C 1
ATOM 1472 O O . THR A 1 187 ? 7.105 11.184 2.196 1.00 60.00 187 THR A O 1
ATOM 1475 N N . THR A 1 188 ? 8.371 12.226 3.719 1.00 59.25 188 THR A N 1
ATOM 1476 C CA . THR A 1 188 ? 7.273 13.053 4.248 1.00 59.25 188 THR A CA 1
ATOM 1477 C C . THR A 1 188 ? 6.563 13.829 3.134 1.00 59.25 188 THR A C 1
ATOM 1479 O O . THR A 1 188 ? 5.343 13.965 3.147 1.00 59.25 188 THR A O 1
ATOM 1482 N N . ALA A 1 189 ? 7.309 14.280 2.120 1.00 63.59 189 ALA A N 1
ATOM 1483 C CA . ALA A 1 189 ? 6.755 14.957 0.953 1.00 63.59 189 ALA A CA 1
ATOM 1484 C C . ALA A 1 189 ? 5.916 14.022 0.067 1.00 63.59 189 ALA A C 1
ATOM 1486 O O . ALA A 1 189 ? 4.810 14.399 -0.325 1.00 63.59 189 ALA A O 1
ATOM 1487 N N . ALA A 1 190 ? 6.393 12.805 -0.222 1.00 66.75 190 ALA A N 1
ATOM 1488 C CA . ALA A 1 190 ? 5.610 11.838 -0.979 1.00 66.75 190 ALA A CA 1
ATOM 1489 C C . ALA A 1 190 ? 4.352 11.420 -0.205 1.00 66.75 190 ALA A C 1
ATOM 1491 O O . ALA A 1 190 ? 3.246 11.458 -0.740 1.00 66.75 190 ALA A O 1
ATOM 1492 N N . LYS A 1 191 ? 4.507 11.121 1.086 1.00 70.75 191 LYS A N 1
ATOM 1493 C CA . LYS A 1 191 ? 3.421 10.755 1.995 1.00 70.75 191 LYS A CA 1
ATOM 1494 C C . LYS A 1 191 ? 2.332 11.825 2.048 1.00 70.75 191 LYS A C 1
ATOM 1496 O O . LYS A 1 191 ? 1.173 11.471 1.898 1.00 70.75 191 LYS A O 1
ATOM 1501 N N . ASN A 1 192 ? 2.681 13.109 2.145 1.00 68.88 192 ASN A N 1
ATOM 1502 C CA . ASN A 1 192 ? 1.703 14.205 2.168 1.00 68.88 192 ASN A CA 1
ATOM 1503 C C . ASN A 1 192 ? 0.872 14.308 0.880 1.00 68.88 192 ASN A C 1
ATOM 1505 O O . ASN A 1 192 ? -0.303 14.659 0.932 1.00 68.88 192 ASN A O 1
ATOM 1509 N N . VAL A 1 193 ? 1.462 13.992 -0.274 1.00 70.94 193 VAL A N 1
ATOM 1510 C CA . VAL A 1 193 ? 0.753 14.022 -1.563 1.00 70.94 193 VAL A CA 1
ATOM 1511 C C . VAL A 1 193 ? -0.096 12.762 -1.768 1.00 70.94 193 VAL A C 1
ATOM 1513 O O . VAL A 1 193 ? -1.194 12.834 -2.323 1.00 70.94 193 VAL A O 1
ATOM 1516 N N . LEU A 1 194 ? 0.407 11.603 -1.332 1.00 72.25 194 LEU A N 1
ATOM 1517 C CA . LEU A 1 194 ? -0.278 10.310 -1.426 1.00 72.25 194 LEU A CA 1
ATOM 1518 C C . LEU A 1 194 ? -1.424 10.184 -0.415 1.00 72.25 194 LEU A C 1
ATOM 1520 O O . LEU A 1 194 ? -2.458 9.588 -0.715 1.00 72.25 194 LEU A O 1
ATOM 1524 N N . TYR A 1 195 ? -1.228 10.749 0.772 1.00 69.44 195 TYR A N 1
ATOM 1525 C CA . TYR A 1 195 ? -2.105 10.671 1.926 1.00 69.44 195 TYR A CA 1
ATOM 1526 C C . TYR A 1 195 ? -2.094 12.022 2.658 1.00 69.44 195 TYR A C 1
ATOM 1528 O O . TYR A 1 195 ? -1.255 12.281 3.519 1.00 69.44 195 TYR A O 1
ATOM 1536 N N . ASN A 1 196 ? -3.037 12.903 2.309 1.00 65.44 196 ASN A N 1
ATOM 1537 C CA . ASN A 1 196 ? -3.261 14.149 3.041 1.00 65.44 196 ASN A CA 1
ATOM 1538 C C . ASN A 1 196 ? -4.485 13.989 3.961 1.00 65.44 196 ASN A C 1
ATOM 1540 O O . ASN A 1 196 ? -5.598 13.863 3.440 1.00 65.44 196 ASN A O 1
ATOM 1544 N N . PRO A 1 197 ? -4.318 14.015 5.296 1.00 53.75 197 PRO A N 1
ATOM 1545 C CA . PRO A 1 197 ? -5.432 13.847 6.228 1.00 53.75 197 PRO A CA 1
ATOM 1546 C C . PRO A 1 197 ? -6.411 15.034 6.246 1.00 53.75 197 PRO A C 1
ATOM 1548 O O . PRO A 1 197 ? -7.586 14.854 6.541 1.00 53.75 197 PRO A O 1
ATOM 1551 N N . ILE A 1 198 ? -5.968 16.244 5.881 1.00 56.16 198 ILE A N 1
ATOM 1552 C CA . ILE A 1 198 ? -6.749 17.480 6.074 1.00 56.16 198 ILE A CA 1
ATOM 1553 C C . ILE A 1 198 ? -7.305 18.033 4.749 1.00 56.16 198 ILE A C 1
ATOM 1555 O O . ILE A 1 198 ? -8.375 18.635 4.734 1.00 56.16 198 ILE A O 1
ATOM 1559 N N . ASN A 1 199 ? -6.622 17.823 3.616 1.00 53.06 199 ASN A N 1
ATOM 1560 C CA . ASN A 1 199 ? -7.034 18.337 2.302 1.00 53.06 199 ASN A CA 1
ATOM 1561 C C . ASN A 1 199 ? -6.790 17.311 1.178 1.00 53.06 199 ASN A C 1
ATOM 1563 O O . ASN A 1 199 ? -5.888 17.469 0.358 1.00 53.06 199 ASN A O 1
ATOM 1567 N N . PHE A 1 200 ? -7.638 16.281 1.105 1.00 52.16 200 PHE A N 1
ATOM 1568 C CA . PHE A 1 200 ? -7.534 15.152 0.162 1.00 52.16 200 PHE A CA 1
ATOM 1569 C C . PHE A 1 200 ? -7.443 15.541 -1.334 1.00 52.16 200 PHE A C 1
ATOM 1571 O O . PHE A 1 200 ? -6.951 14.769 -2.155 1.00 52.16 200 PHE A O 1
ATOM 1578 N N . THR A 1 201 ? -7.933 16.723 -1.729 1.00 48.31 201 THR A N 1
ATOM 1579 C CA . THR A 1 201 ? -8.252 17.024 -3.138 1.00 48.31 201 THR A CA 1
ATOM 1580 C C . THR A 1 201 ? -7.404 18.108 -3.802 1.00 48.31 201 THR A C 1
ATOM 1582 O O . THR A 1 201 ? -7.249 18.067 -5.024 1.00 48.31 201 THR A O 1
ATOM 1585 N N . LYS A 1 202 ? -6.839 19.072 -3.062 1.00 51.41 202 LYS A N 1
ATOM 1586 C CA . LYS A 1 202 ? -6.217 20.256 -3.692 1.00 51.41 202 LYS A CA 1
ATOM 1587 C C . LYS A 1 202 ? -4.861 19.977 -4.340 1.00 51.41 202 LYS A C 1
ATOM 1589 O O . LYS A 1 202 ? -4.620 20.466 -5.436 1.00 51.41 202 LYS A O 1
ATOM 1594 N N . GLU A 1 203 ? -3.999 19.187 -3.705 1.00 59.44 203 GLU A N 1
ATOM 1595 C CA . GLU A 1 203 ? -2.643 18.943 -4.224 1.00 59.44 203 GLU A CA 1
ATOM 1596 C C . GLU A 1 203 ? -2.605 17.786 -5.226 1.00 59.44 203 GLU A C 1
ATOM 1598 O O . GLU A 1 203 ? -1.953 17.886 -6.262 1.00 59.44 203 GLU A O 1
ATOM 1603 N N . ARG A 1 204 ? -3.380 16.720 -4.984 1.00 63.12 204 ARG A N 1
ATOM 1604 C CA . ARG A 1 204 ? -3.439 15.550 -5.871 1.00 63.12 204 ARG A CA 1
ATOM 1605 C C . ARG A 1 204 ? -4.068 15.859 -7.231 1.00 63.12 204 ARG A C 1
ATOM 1607 O O . ARG A 1 204 ? -3.588 15.357 -8.242 1.00 63.12 204 ARG A O 1
ATOM 1614 N N . SER A 1 205 ? -5.121 16.681 -7.276 1.00 62.97 205 SER A N 1
ATOM 1615 C CA . SER A 1 205 ? -5.807 17.019 -8.538 1.00 62.97 205 SER A CA 1
ATOM 1616 C C . SER A 1 205 ? -4.954 17.857 -9.496 1.00 62.97 205 SER A C 1
ATOM 1618 O O . SER A 1 205 ? -5.214 17.859 -10.696 1.00 62.97 205 SER A O 1
ATOM 1620 N N . ALA A 1 206 ? -3.916 18.529 -8.990 1.00 68.19 206 ALA A N 1
ATOM 1621 C CA . ALA A 1 206 ? -2.981 19.308 -9.797 1.00 68.19 206 ALA A CA 1
ATOM 1622 C C . ALA A 1 206 ? -1.889 18.451 -10.469 1.00 68.19 206 ALA A C 1
ATOM 1624 O O . ALA A 1 206 ? -1.129 18.958 -11.302 1.00 68.19 206 ALA A O 1
ATOM 1625 N N . ILE A 1 207 ? -1.778 17.170 -10.102 1.00 72.31 207 ILE A N 1
ATOM 1626 C CA . ILE A 1 207 ? -0.739 16.268 -10.594 1.00 72.31 207 ILE A CA 1
ATOM 1627 C C . ILE A 1 207 ? -1.311 15.447 -11.746 1.00 72.31 207 ILE A C 1
ATOM 1629 O O . ILE A 1 207 ? -2.163 14.579 -11.561 1.00 72.31 207 ILE A O 1
ATOM 1633 N N . GLU A 1 208 ? -0.805 15.695 -12.952 1.00 76.12 208 GLU A N 1
ATOM 1634 C CA . GLU A 1 208 ? -1.017 14.775 -14.065 1.00 76.12 208 GLU A CA 1
ATOM 1635 C C . GLU A 1 208 ? -0.313 13.454 -13.753 1.00 76.12 208 GLU A C 1
ATOM 1637 O O . GLU A 1 208 ? 0.830 13.449 -13.300 1.00 76.12 208 GLU A O 1
ATOM 1642 N N . THR A 1 209 ? -0.976 12.328 -13.992 1.00 81.44 209 THR A N 1
ATOM 1643 C CA . THR A 1 209 ? -0.425 11.001 -13.7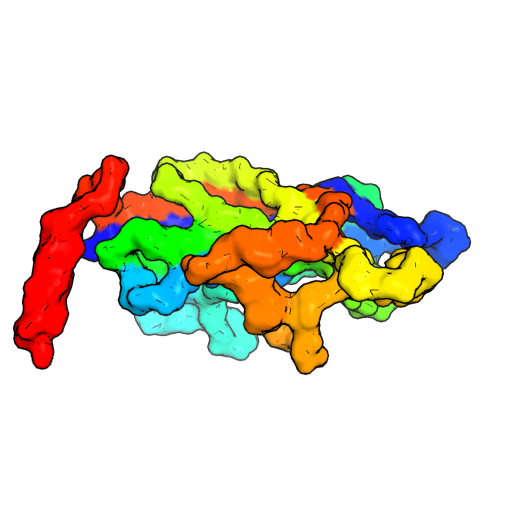06 1.00 81.44 209 THR A CA 1
ATOM 1644 C C . THR A 1 209 ? -0.613 10.075 -14.896 1.00 81.44 209 THR A C 1
ATOM 1646 O O . THR A 1 209 ? -1.465 10.301 -15.753 1.00 81.44 209 THR A O 1
ATOM 1649 N N . VAL A 1 210 ? 0.198 9.024 -14.955 1.00 82.38 210 VAL A N 1
ATOM 1650 C CA . VAL A 1 210 ? 0.019 7.915 -15.894 1.00 82.38 210 VAL A CA 1
ATOM 1651 C C . VAL A 1 210 ? 0.027 6.600 -15.124 1.00 82.38 210 VAL A C 1
ATOM 1653 O O . VAL A 1 210 ? 0.802 6.445 -14.179 1.00 82.38 210 VAL A O 1
ATOM 1656 N N . GLY A 1 211 ? -0.850 5.672 -15.507 1.00 82.38 211 GLY A N 1
ATOM 1657 C CA . GLY A 1 211 ? -0.875 4.319 -14.956 1.00 82.38 211 GLY A CA 1
ATOM 1658 C C . GLY A 1 211 ? 0.276 3.482 -15.511 1.00 82.38 211 GLY A C 1
ATOM 1659 O O . GLY A 1 211 ? 0.507 3.485 -16.719 1.00 82.38 211 GLY A O 1
ATOM 1660 N N . THR A 1 212 ? 0.984 2.771 -14.636 1.00 81.88 212 THR A N 1
ATOM 1661 C CA . THR A 1 212 ? 2.151 1.945 -15.001 1.00 81.88 212 THR A CA 1
ATOM 1662 C C . THR A 1 212 ? 1.891 0.448 -14.819 1.00 81.88 212 THR A C 1
ATOM 1664 O O . THR A 1 212 ? 2.635 -0.363 -15.351 1.00 81.88 212 THR A O 1
ATOM 1667 N N . GLY A 1 213 ? 0.857 0.059 -14.069 1.00 88.62 213 GLY A N 1
ATOM 1668 C CA . GLY A 1 213 ? 0.546 -1.345 -13.803 1.00 88.62 213 GLY A CA 1
ATOM 1669 C C . GLY A 1 213 ? -0.422 -1.510 -12.639 1.00 88.62 213 GLY A C 1
ATOM 1670 O O . GLY A 1 213 ? -1.134 -0.573 -12.266 1.00 88.62 213 GLY A O 1
ATOM 1671 N N . SER A 1 214 ? -0.454 -2.701 -12.047 1.00 92.25 214 SER A N 1
ATOM 1672 C CA . SER A 1 214 ? -1.311 -2.990 -10.895 1.00 92.25 214 SER A CA 1
ATOM 1673 C C . SER A 1 214 ? -0.604 -3.871 -9.870 1.00 92.25 214 SER A C 1
ATOM 1675 O O . SER A 1 214 ? 0.138 -4.791 -10.211 1.00 92.25 214 SER A O 1
ATOM 1677 N N . LEU A 1 215 ? -0.830 -3.560 -8.601 1.00 94.50 215 LEU A N 1
ATOM 1678 C CA . LEU A 1 215 ? -0.339 -4.275 -7.435 1.00 94.50 215 LEU A CA 1
ATOM 1679 C C . LEU A 1 215 ? -1.460 -5.163 -6.892 1.00 94.50 215 LEU A C 1
ATOM 1681 O O . LEU A 1 215 ? -2.605 -4.734 -6.808 1.00 94.50 215 LEU A O 1
ATOM 1685 N N . MET A 1 216 ? -1.138 -6.385 -6.491 1.00 95.75 216 MET A N 1
ATOM 1686 C CA . MET A 1 216 ? -2.085 -7.328 -5.908 1.00 95.75 216 MET A CA 1
ATOM 1687 C C . MET A 1 216 ? -1.791 -7.500 -4.421 1.00 95.75 216 MET A C 1
ATOM 1689 O O . MET A 1 216 ? -0.702 -7.937 -4.036 1.00 95.75 216 MET A O 1
ATOM 1693 N N . VAL A 1 217 ? -2.775 -7.189 -3.584 1.00 95.75 217 VAL A N 1
ATOM 1694 C CA . VAL A 1 217 ? -2.680 -7.298 -2.125 1.00 95.75 217 VAL A CA 1
ATOM 1695 C C . VAL A 1 217 ? -3.811 -8.187 -1.629 1.00 95.75 217 VAL A C 1
ATOM 1697 O O . VAL A 1 217 ? -4.962 -7.998 -2.012 1.00 95.75 217 VAL A O 1
ATOM 1700 N N . LYS A 1 218 ? -3.494 -9.167 -0.781 1.00 95.75 218 LYS A N 1
ATOM 1701 C CA . LYS A 1 218 ? -4.491 -10.048 -0.166 1.00 95.75 218 LYS A CA 1
ATOM 1702 C C . LYS A 1 218 ? -4.501 -9.804 1.331 1.00 95.75 218 LYS A C 1
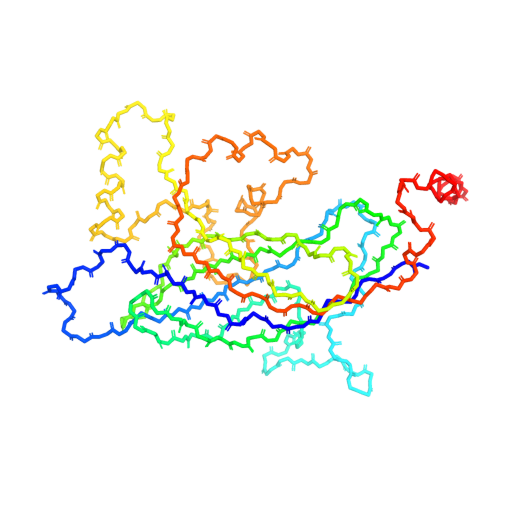ATOM 1704 O O . LYS A 1 218 ? -3.498 -10.066 1.992 1.00 95.75 218 LYS A O 1
ATOM 1709 N N . LEU A 1 219 ? -5.611 -9.295 1.854 1.00 94.19 219 LEU A N 1
ATOM 1710 C CA . LEU A 1 219 ? -5.756 -8.897 3.252 1.00 94.19 219 LEU A CA 1
ATOM 1711 C C . LEU A 1 219 ? -6.913 -9.648 3.911 1.00 94.19 219 LEU A C 1
ATOM 1713 O O . LEU A 1 219 ? -8.004 -9.734 3.366 1.00 94.19 219 LEU A O 1
ATOM 1717 N N . SER A 1 220 ? -6.691 -10.142 5.118 1.00 93.12 220 SER A N 1
ATOM 1718 C CA . SER A 1 220 ? -7.717 -10.551 6.064 1.00 93.12 220 SER A CA 1
ATOM 1719 C C . SER A 1 220 ? -7.849 -9.459 7.119 1.00 93.12 220 SER A C 1
ATOM 1721 O O . SER A 1 220 ? -6.913 -9.188 7.874 1.00 93.12 220 SER A O 1
ATOM 1723 N N . VAL A 1 221 ? -9.003 -8.800 7.145 1.00 90.31 221 VAL A N 1
ATOM 1724 C CA . VAL A 1 221 ? -9.305 -7.734 8.099 1.00 90.31 221 VAL A CA 1
ATOM 1725 C C . VAL A 1 221 ? -10.179 -8.302 9.204 1.00 90.31 221 VAL A C 1
ATOM 1727 O O . VAL A 1 221 ? -11.252 -8.851 8.952 1.00 90.31 221 VAL A O 1
ATOM 1730 N N . ILE A 1 222 ? -9.736 -8.148 10.447 1.00 87.38 222 ILE A N 1
ATOM 1731 C CA . ILE A 1 222 ? -10.482 -8.556 11.635 1.00 87.38 222 ILE A CA 1
ATOM 1732 C C . ILE A 1 222 ? -10.787 -7.304 12.448 1.00 87.38 222 ILE A C 1
ATOM 1734 O O . ILE A 1 222 ? -9.902 -6.677 13.028 1.00 87.38 222 ILE A O 1
ATOM 1738 N N . THR A 1 223 ? -12.063 -6.949 12.525 1.00 85.94 223 THR A N 1
ATOM 1739 C CA . THR A 1 223 ? -12.549 -5.829 13.331 1.00 85.94 223 THR A CA 1
ATOM 1740 C C . THR A 1 223 ? -13.133 -6.354 14.638 1.00 85.94 223 THR A C 1
ATOM 1742 O O . THR A 1 223 ? -13.960 -7.263 14.628 1.00 85.94 223 THR A O 1
ATOM 1745 N N . ARG A 1 224 ? -12.745 -5.779 15.780 1.00 83.31 224 ARG A N 1
ATOM 1746 C CA . ARG A 1 224 ? -13.348 -6.074 17.091 1.00 83.31 224 ARG A CA 1
ATOM 1747 C C . ARG A 1 224 ? -13.860 -4.799 17.742 1.00 83.31 224 ARG A C 1
ATOM 1749 O O . ARG A 1 224 ? -13.181 -3.778 17.716 1.00 83.31 224 ARG A O 1
ATOM 1756 N N . GLY A 1 225 ? -15.038 -4.867 18.361 1.00 77.69 225 GLY A N 1
ATOM 1757 C CA . GLY A 1 225 ? -15.608 -3.749 19.118 1.00 77.69 225 GLY A CA 1
ATOM 1758 C C . GLY A 1 225 ? -16.098 -2.575 18.265 1.00 77.69 225 GLY A C 1
ATOM 1759 O O . GLY A 1 225 ? -16.377 -1.516 18.826 1.00 77.69 225 GLY A O 1
ATOM 1760 N N . PHE A 1 226 ? -16.214 -2.764 16.945 1.00 76.38 226 PHE A N 1
ATOM 1761 C CA . PHE A 1 226 ? -16.749 -1.773 16.006 1.00 76.38 226 PHE A CA 1
ATOM 1762 C C . PHE A 1 226 ? -18.281 -1.718 15.984 1.00 76.38 226 PHE A C 1
ATOM 1764 O O . PHE A 1 226 ? -18.841 -0.718 15.549 1.00 76.38 226 PHE A O 1
ATOM 1771 N N . ASP A 1 227 ? -18.964 -2.713 16.557 1.00 68.75 227 ASP A N 1
ATOM 1772 C CA . ASP A 1 227 ? -20.433 -2.744 16.673 1.00 68.75 227 ASP A CA 1
ATOM 1773 C C . ASP A 1 227 ? -20.979 -1.547 17.464 1.00 68.75 227 ASP A C 1
ATOM 1775 O O . ASP A 1 227 ? -22.082 -1.068 17.225 1.00 68.75 227 ASP A O 1
ATOM 1779 N N . LYS A 1 228 ? -20.166 -1.015 18.386 1.00 68.31 228 LYS A N 1
ATOM 1780 C CA . LYS A 1 228 ? -20.482 0.187 19.172 1.00 68.31 228 LYS A CA 1
ATOM 1781 C C . LYS A 1 228 ? -20.476 1.466 18.334 1.00 68.31 228 LYS A C 1
ATOM 1783 O O . LYS A 1 228 ? -21.011 2.480 18.778 1.00 68.31 228 LYS A O 1
ATOM 1788 N N . TYR A 1 229 ? -19.843 1.432 17.166 1.00 66.25 229 TYR A N 1
ATOM 1789 C CA . TYR A 1 229 ? -19.606 2.601 16.331 1.00 66.25 229 TYR A CA 1
ATOM 1790 C C . TYR A 1 229 ? -20.576 2.713 15.152 1.00 66.25 229 TYR A C 1
ATOM 1792 O O . TYR A 1 229 ? -20.740 3.830 14.694 1.00 66.25 229 TYR A O 1
ATOM 1800 N N . GLY A 1 230 ? -21.265 1.631 14.748 1.00 56.81 230 GLY A N 1
ATOM 1801 C CA . GLY A 1 230 ? -22.406 1.637 13.811 1.00 56.81 230 GLY A CA 1
ATOM 1802 C C . GLY A 1 230 ? -22.182 2.341 12.454 1.00 56.81 230 GLY A C 1
ATOM 1803 O O . GLY A 1 230 ? -21.129 2.921 12.196 1.00 56.81 230 GLY A O 1
ATOM 1804 N N . PRO A 1 231 ? -23.157 2.306 11.528 1.00 46.62 231 PRO A N 1
ATOM 1805 C CA . PRO A 1 231 ? -23.100 3.103 10.307 1.00 46.62 231 PRO A CA 1
ATOM 1806 C C . PRO A 1 231 ? -23.514 4.549 10.623 1.00 46.62 231 PRO A C 1
ATOM 1808 O O . PRO A 1 231 ? -24.654 4.949 10.407 1.00 46.62 231 PRO A O 1
ATOM 1811 N N . GLY A 1 232 ? -22.593 5.323 11.195 1.00 47.88 232 GLY A N 1
ATOM 1812 C CA . GLY A 1 232 ? -22.788 6.737 11.519 1.00 47.88 232 GLY A CA 1
ATOM 1813 C C . GLY A 1 232 ? -21.969 7.159 12.733 1.00 47.88 232 GLY A C 1
ATOM 1814 O O . GLY A 1 232 ? -21.810 6.387 13.669 1.00 47.88 232 GLY A O 1
ATOM 1815 N N . THR A 1 233 ? -21.441 8.385 12.726 1.00 48.38 233 THR A N 1
ATOM 1816 C CA . THR A 1 233 ? -20.786 9.016 13.885 1.00 48.38 233 THR A CA 1
ATOM 1817 C C . THR A 1 233 ? -21.659 8.850 15.131 1.00 48.38 233 THR A C 1
ATOM 1819 O O . THR A 1 233 ? -22.696 9.503 15.256 1.00 48.38 233 THR A O 1
ATOM 1822 N N . ASN A 1 234 ? -21.283 7.944 16.038 1.00 55.91 234 ASN A N 1
ATOM 1823 C CA . ASN A 1 234 ? -22.038 7.715 17.263 1.00 55.91 234 ASN A CA 1
ATOM 1824 C C . ASN A 1 234 ? -21.784 8.890 18.219 1.00 55.91 234 ASN A C 1
ATOM 1826 O O . ASN A 1 234 ? -20.850 8.858 19.021 1.00 55.91 234 ASN A O 1
ATOM 1830 N N . LEU A 1 235 ? -22.615 9.932 18.104 1.00 56.47 235 LEU A N 1
ATOM 1831 C CA . LEU A 1 235 ? -22.554 11.159 18.906 1.00 56.47 235 LEU A CA 1
ATOM 1832 C C . LEU A 1 235 ? -22.496 10.861 20.412 1.00 56.47 235 LEU A C 1
ATOM 1834 O O . LEU A 1 235 ? -21.809 11.563 21.143 1.00 56.47 235 LEU A O 1
ATOM 1838 N N . ALA A 1 236 ? -23.120 9.772 20.874 1.00 60.09 236 ALA A N 1
ATOM 1839 C CA . ALA A 1 236 ? -23.072 9.368 22.279 1.00 60.09 236 ALA A CA 1
ATOM 1840 C C . ALA A 1 236 ? -21.668 8.919 22.724 1.00 60.09 236 ALA A C 1
ATOM 1842 O O . ALA A 1 236 ? -21.262 9.170 23.859 1.00 60.09 236 ALA A O 1
ATOM 1843 N N . VAL A 1 237 ? -20.902 8.277 21.835 1.00 59.06 237 VAL A N 1
ATOM 1844 C CA . VAL A 1 237 ? -19.503 7.910 22.103 1.00 59.06 237 VAL A CA 1
ATOM 1845 C C . VAL A 1 237 ? -18.610 9.153 22.079 1.00 59.06 237 VAL A C 1
ATOM 1847 O O . VAL A 1 237 ? -17.724 9.281 22.924 1.00 59.06 237 VAL A O 1
ATOM 1850 N N . GLU A 1 238 ? -18.869 10.095 21.167 1.00 56.62 238 GLU A N 1
ATOM 1851 C CA . GLU A 1 238 ? -18.141 11.370 21.103 1.00 56.62 238 GLU A CA 1
ATOM 1852 C C . GLU A 1 238 ? -18.409 12.265 22.325 1.00 56.62 238 GLU A C 1
ATOM 1854 O O . GLU A 1 238 ? -17.480 12.864 22.870 1.00 56.62 238 GLU A O 1
ATOM 1859 N N . GLU A 1 239 ? -19.651 12.322 22.808 1.00 63.50 239 GLU A N 1
ATOM 1860 C CA . GLU A 1 239 ? -20.028 13.051 24.024 1.00 63.50 239 GLU A CA 1
ATOM 1861 C C . GLU A 1 239 ? -19.446 12.414 25.289 1.00 63.50 239 GLU A C 1
ATOM 1863 O O . GLU A 1 239 ? -18.960 13.130 26.167 1.00 63.50 239 GLU A O 1
ATOM 1868 N N . ALA A 1 240 ? -19.443 11.080 25.384 1.00 64.50 240 ALA A N 1
ATOM 1869 C CA . ALA A 1 240 ? -18.830 10.368 26.505 1.00 64.50 240 ALA A CA 1
ATOM 1870 C C . ALA A 1 240 ? -17.316 10.625 26.583 1.00 64.50 240 ALA A C 1
ATOM 1872 O O . ALA A 1 240 ? -16.780 10.854 27.667 1.00 64.50 240 ALA A O 1
ATOM 1873 N N . TRP A 1 241 ? -16.636 10.653 25.435 1.00 56.06 241 TRP A N 1
ATOM 1874 C CA . TRP A 1 241 ? -15.219 11.002 25.362 1.00 56.06 241 TRP A CA 1
ATOM 1875 C C . TRP A 1 241 ? -14.961 12.478 25.703 1.00 56.06 241 TRP A C 1
ATOM 1877 O O . TRP A 1 241 ? -14.057 12.771 26.485 1.00 56.06 241 TRP A O 1
ATOM 1887 N N . ARG A 1 242 ? -15.780 13.414 25.195 1.00 57.56 242 ARG A N 1
ATOM 1888 C CA . ARG A 1 242 ? -15.686 14.846 25.548 1.00 57.56 242 ARG A CA 1
ATOM 1889 C C . ARG A 1 242 ? -15.830 15.088 27.049 1.00 57.56 242 ARG A C 1
ATOM 1891 O O . ARG A 1 242 ? -15.113 15.923 27.588 1.00 57.56 242 ARG A O 1
ATOM 1898 N N . LYS A 1 243 ? -16.719 14.351 27.723 1.00 70.69 243 LYS A N 1
ATOM 1899 C CA . LYS A 1 243 ? -16.869 14.417 29.186 1.00 70.69 243 LYS A CA 1
ATOM 1900 C C . LYS A 1 243 ? -15.618 13.924 29.911 1.00 70.69 243 LYS A C 1
ATOM 1902 O O . LYS A 1 243 ? -15.126 14.631 30.777 1.00 70.69 243 LYS A O 1
ATOM 1907 N N . GLN A 1 244 ? -15.045 12.793 29.492 1.00 62.00 244 GLN A N 1
ATOM 1908 C CA . GLN A 1 244 ? -13.794 12.284 30.075 1.00 62.00 244 GLN A CA 1
ATOM 1909 C C . GLN A 1 244 ? -12.595 13.224 29.875 1.00 62.00 244 GLN A C 1
ATOM 1911 O O . GLN A 1 244 ? -11.693 13.236 30.702 1.00 62.00 244 GLN A O 1
ATOM 1916 N N . GLN A 1 245 ? -12.569 14.001 28.790 1.00 47.84 245 GLN A N 1
ATOM 1917 C CA . GLN A 1 245 ? -11.513 14.987 28.524 1.00 47.84 245 GLN A CA 1
ATOM 1918 C C . GLN A 1 245 ? -11.698 16.302 29.292 1.00 47.84 245 GLN A C 1
ATOM 1920 O O . GLN A 1 245 ? -10.717 16.992 29.528 1.00 47.84 245 GLN A O 1
ATOM 1925 N N . GLY A 1 246 ? -12.931 16.668 29.657 1.00 50.59 246 GLY A N 1
ATOM 1926 C CA . GLY A 1 246 ? -13.212 17.870 30.452 1.00 50.59 246 GLY A CA 1
ATOM 1927 C C . GLY A 1 246 ? -13.029 17.686 31.962 1.00 50.59 246 GLY A C 1
ATOM 1928 O O . GLY A 1 246 ? -13.095 18.665 32.698 1.00 50.59 246 GLY A O 1
ATOM 1929 N N . GLU A 1 247 ? -12.834 16.447 32.418 1.00 48.41 247 GLU A N 1
ATOM 1930 C CA . GLU A 1 247 ? -12.622 16.078 33.826 1.00 48.41 247 GLU A CA 1
ATOM 1931 C C . GLU A 1 247 ? -11.135 15.840 34.179 1.00 48.41 247 GLU A C 1
ATOM 1933 O O . GLU A 1 247 ? -10.829 15.531 35.332 1.00 48.41 247 GLU A O 1
ATOM 1938 N N . LEU A 1 248 ? -10.220 15.995 33.211 1.00 39.38 248 LEU A N 1
ATOM 1939 C CA . LEU A 1 248 ? -8.756 15.980 33.382 1.00 39.38 248 LEU A CA 1
ATOM 1940 C C . LEU A 1 248 ? -8.194 17.407 33.374 1.00 39.38 248 LEU A C 1
ATOM 1942 O O . LEU A 1 248 ? -7.230 17.644 34.135 1.00 39.38 248 LEU A O 1
#

Foldseek 3Di:
DKKKKKWFFFFWWAQQALPDPDPPPDPDWFWWKKKKKAKDFDPPVFKDWDDFFDDDPNHGDADPVRHRPGDRIDMFDIAGDHGRGTGTGRGIHITMMDGLDPARAIKMKMWMWIATPVRDIATSFIWIGGDDPDAFKDKDKTWGKHFQDFPPDPDPVVSVVQVVCCNPVVNHDDQDDPPCPPDRDDHPSNCCQRDPSPPVDDNVVRTDMDTNTITIIMIGMDMDPCVCCPPDRPVVSVVVVVVVVVVD

Organism: Guillardia theta (strain CCMP2712) (NCBI:txid905079)

pLDDT: mean 71.47, std 16.6, range [32.12, 95.88]

Secondary structure (DSSP, 8-state):
-EEEEEEEEEEEEES---S---TTT-SS--EEEEEEEEEE--SSS-EEEEE-S-EETTEEPB-TTSSBSS-SEEEPPPEEE-TTSPEEEEEEEEEEEEES-STT--EEEEEEEEE-TTS-EEEEEEEEEEPPSSSEEEEEEEEEEEE---TTSS-HHHHHHHHHHHHHH-----S---S-TT-SSPPHHHHHHH--SS-TTTTGGG--EEEEEEEEEEEEEEEESGGGT-SS--HHHHHHHHHHHHT-

Radius of gyration: 20.59 Å; chains: 1; bounding box: 47×43×63 Å

InterPro domains:
  IPR010796 B9-type C2 domain [PF07162] (6-222)
  IPR010796 B9-type C2 domain [PS51381] (2-150)
  IPR010796 B9-type C2 domain [PTHR12968] (2-230)